Protein AF-A0A2A5SF38-F1 (afdb_monomer_lite)

Organism: Lactococcus lactis subsp. hordniae (NCBI:txid203404)

Radius of gyration: 33.42 Å; chains: 1; bounding box: 69×46×97 Å

Structure (mmCIF, N/CA/C/O backbone):
data_AF-A0A2A5SF38-F1
#
_entry.id   AF-A0A2A5SF38-F1
#
loop_
_atom_site.group_PDB
_atom_site.id
_atom_site.type_symbol
_atom_site.label_atom_id
_atom_site.label_alt_id
_atom_site.label_comp_id
_atom_site.label_asym_id
_atom_site.label_entity_id
_atom_site.label_seq_id
_atom_site.pdbx_PDB_ins_code
_atom_site.Cartn_x
_atom_site.Cartn_y
_atom_site.Cartn_z
_atom_site.occupancy
_atom_site.B_iso_or_equiv
_atom_site.auth_seq_id
_atom_site.auth_comp_id
_atom_site.auth_asym_id
_atom_site.auth_atom_id
_atom_site.pdbx_PDB_model_num
ATOM 1 N N . MET A 1 1 ? -11.104 -13.898 25.378 1.00 32.97 1 MET A N 1
ATOM 2 C CA . MET A 1 1 ? -9.694 -14.315 25.529 1.00 32.97 1 MET A CA 1
ATOM 3 C C . MET A 1 1 ? -9.723 -15.643 26.271 1.00 32.97 1 MET A C 1
ATOM 5 O O . MET A 1 1 ? -10.278 -15.664 27.361 1.00 32.97 1 MET A O 1
ATOM 9 N N . CYS A 1 2 ? -9.286 -16.749 25.663 1.00 29.97 2 CYS A N 1
ATOM 10 C CA . CYS A 1 2 ? -9.326 -18.066 26.312 1.00 29.97 2 CYS A CA 1
ATOM 11 C C . CYS A 1 2 ? -7.940 -18.388 26.869 1.00 29.97 2 CYS A C 1
ATOM 13 O O . CYS A 1 2 ? -6.979 -18.447 26.108 1.00 29.97 2 CYS A O 1
ATOM 15 N N . ILE A 1 3 ? -7.848 -18.575 28.182 1.00 34.91 3 ILE A N 1
ATOM 16 C CA . ILE A 1 3 ? -6.671 -19.124 28.852 1.00 34.91 3 ILE A CA 1
ATOM 17 C C . ILE A 1 3 ? -7.073 -20.541 29.247 1.00 34.91 3 ILE A C 1
ATOM 19 O O . ILE A 1 3 ? -8.009 -20.703 30.023 1.00 34.91 3 ILE A O 1
ATOM 23 N N . THR A 1 4 ? -6.426 -21.566 28.699 1.00 41.28 4 THR A N 1
ATOM 24 C CA . THR A 1 4 ? -6.598 -22.934 29.199 1.00 41.28 4 THR A CA 1
ATOM 25 C C . THR A 1 4 ? -5.268 -23.652 29.190 1.00 41.28 4 THR A C 1
ATOM 27 O O . THR A 1 4 ? -4.657 -23.788 28.134 1.00 41.28 4 THR A O 1
ATOM 30 N N . ASN A 1 5 ? -4.891 -24.182 30.346 1.00 46.06 5 ASN A N 1
ATOM 31 C CA . ASN A 1 5 ? -4.053 -25.361 30.441 1.00 46.06 5 ASN A CA 1
ATOM 32 C C . ASN A 1 5 ? -4.769 -26.290 31.424 1.00 46.06 5 ASN A C 1
ATOM 34 O O . ASN A 1 5 ? -4.817 -25.955 32.598 1.00 46.06 5 ASN A O 1
ATOM 38 N N . GLU A 1 6 ? -5.403 -27.370 30.957 1.00 54.41 6 GLU A N 1
ATOM 39 C CA . GLU A 1 6 ? -5.929 -28.415 31.851 1.00 54.41 6 GLU A CA 1
ATOM 40 C C . GLU A 1 6 ? -6.228 -29.713 31.083 1.00 54.41 6 GLU A C 1
ATOM 42 O O . GLU A 1 6 ? -6.865 -29.690 30.027 1.00 54.41 6 GLU A O 1
ATOM 47 N N . GLU A 1 7 ? -5.709 -30.825 31.618 1.00 54.47 7 GLU A N 1
ATOM 48 C CA . GLU A 1 7 ? -5.477 -32.121 30.953 1.00 54.47 7 GLU A CA 1
ATOM 49 C C . GLU A 1 7 ? -6.652 -33.121 31.015 1.00 54.47 7 GLU A C 1
ATOM 51 O O . GLU A 1 7 ? -6.527 -34.227 30.496 1.00 54.47 7 GLU A O 1
ATOM 56 N N . ASN A 1 8 ? -7.805 -32.771 31.602 1.00 54.88 8 ASN A N 1
ATOM 57 C CA . ASN A 1 8 ? -8.964 -33.672 31.674 1.00 54.88 8 ASN A CA 1
ATOM 58 C C . ASN A 1 8 ? -10.236 -33.023 31.101 1.00 54.88 8 ASN A C 1
ATOM 60 O O . ASN A 1 8 ? -10.658 -31.949 31.525 1.00 54.88 8 ASN A O 1
ATOM 64 N N . SER A 1 9 ? -10.863 -33.679 30.124 1.00 56.84 9 SER A N 1
ATOM 65 C CA . SER A 1 9 ? -12.104 -33.220 29.491 1.00 56.84 9 SER A CA 1
ATOM 66 C C . SER A 1 9 ? -13.330 -33.312 30.405 1.00 56.84 9 SER A C 1
ATOM 68 O O . SER A 1 9 ? -14.282 -32.567 30.191 1.00 56.84 9 SER A O 1
ATOM 70 N N . ASP A 1 10 ? -13.299 -34.154 31.442 1.00 55.56 10 ASP A N 1
ATOM 71 C CA . ASP A 1 10 ? -14.439 -34.383 32.344 1.00 55.56 10 ASP A CA 1
ATOM 72 C C . ASP A 1 10 ? -14.560 -33.320 33.455 1.00 55.56 10 ASP A C 1
ATOM 74 O O . ASP A 1 10 ? -15.603 -33.199 34.099 1.00 55.56 10 ASP A O 1
ATOM 78 N N . THR A 1 11 ? -13.526 -32.493 33.662 1.00 54.91 11 THR A N 1
ATOM 79 C CA . THR A 1 11 ? -13.539 -31.358 34.607 1.00 54.91 11 THR A CA 1
ATOM 80 C C . THR A 1 11 ? -13.925 -30.025 33.950 1.00 54.91 11 THR A C 1
ATOM 82 O O . THR A 1 11 ? -14.030 -29.008 34.633 1.00 54.91 11 THR A O 1
ATOM 85 N N . ARG A 1 12 ? -14.197 -30.015 32.635 1.00 62.78 12 ARG A N 1
ATOM 86 C CA . ARG A 1 12 ? -14.480 -28.818 31.811 1.00 62.78 12 ARG A CA 1
ATOM 87 C C . ARG A 1 12 ? -15.954 -28.409 31.722 1.00 62.78 12 ARG A C 1
ATOM 89 O O . ARG A 1 12 ? -16.331 -27.678 30.811 1.00 62.78 12 ARG A O 1
ATOM 96 N N . ASN A 1 13 ? -16.798 -28.850 32.646 1.00 72.38 13 ASN A N 1
ATOM 97 C CA . ASN A 1 13 ? -18.227 -28.537 32.569 1.00 72.38 13 ASN A CA 1
ATOM 98 C C . ASN A 1 13 ? -18.628 -27.246 33.287 1.00 72.38 13 ASN A C 1
ATOM 100 O O . ASN A 1 13 ? -19.814 -26.961 33.331 1.00 72.38 13 ASN A O 1
ATOM 104 N N . PHE A 1 14 ? -17.686 -26.451 33.805 1.00 83.25 14 PHE A N 1
ATOM 105 C CA . PHE A 1 14 ? -18.003 -25.173 34.444 1.00 83.25 14 PHE A CA 1
ATOM 106 C C . PHE A 1 14 ? -17.702 -23.978 33.535 1.00 83.25 14 PHE A C 1
ATOM 108 O O . PHE A 1 14 ? -16.791 -24.015 32.707 1.00 83.25 14 PHE A O 1
ATOM 115 N N . PHE A 1 15 ? -18.442 -22.887 33.713 1.00 85.69 15 PHE A N 1
ATOM 116 C CA . PHE A 1 15 ? -18.185 -21.627 33.017 1.00 85.69 15 PHE A CA 1
ATOM 117 C C . PHE A 1 15 ? -18.362 -20.433 33.948 1.00 85.69 15 PHE A C 1
ATOM 119 O O . PHE A 1 15 ? -19.058 -20.500 34.959 1.00 85.69 15 PHE A O 1
ATOM 126 N N . LEU A 1 16 ? -17.708 -19.325 33.607 1.00 89.69 16 LEU A N 1
ATOM 127 C CA . LEU A 1 16 ? -17.841 -18.078 34.347 1.00 89.69 16 LEU A CA 1
ATOM 128 C C . LEU A 1 16 ? -18.974 -17.241 33.756 1.00 89.69 16 LEU A C 1
ATOM 130 O O . LEU A 1 16 ? -19.057 -17.078 32.538 1.00 89.69 16 LEU A O 1
ATOM 134 N N . SER A 1 17 ? -19.834 -16.700 34.613 1.00 90.12 17 SER A N 1
ATOM 135 C CA . SER A 1 17 ? -20.968 -15.870 34.210 1.00 90.12 17 SER A CA 1
ATOM 136 C C . SER A 1 17 ? -21.000 -14.553 34.988 1.00 90.12 17 SER A C 1
ATOM 138 O O . SER A 1 17 ? -20.480 -14.436 36.101 1.00 90.12 17 SER A O 1
ATOM 140 N N . VAL A 1 18 ? -21.617 -13.542 34.380 1.00 91.06 18 VAL A N 1
ATOM 141 C CA . VAL A 1 18 ? -21.916 -12.253 35.003 1.00 91.06 18 VAL A CA 1
ATOM 142 C C . VAL A 1 18 ? -23.340 -11.878 34.605 1.00 91.06 18 VAL A C 1
ATOM 144 O O . VAL A 1 18 ? -23.675 -11.867 33.422 1.00 91.06 18 VAL A O 1
ATOM 147 N N . ASP A 1 19 ? -24.183 -11.572 35.587 1.00 89.88 19 ASP A N 1
ATOM 148 C CA . ASP A 1 19 ? -25.579 -11.190 35.365 1.00 89.88 19 ASP A CA 1
ATOM 149 C C . ASP A 1 19 ? -25.724 -9.664 35.354 1.00 89.88 19 ASP A C 1
ATOM 151 O O . ASP A 1 19 ? -25.532 -9.000 36.374 1.00 89.88 19 ASP A O 1
ATOM 155 N N . LEU A 1 20 ? -26.076 -9.120 34.189 1.00 91.06 20 LEU A N 1
ATOM 156 C CA . LEU A 1 20 ? -26.270 -7.685 33.968 1.00 91.06 20 LEU A CA 1
ATOM 157 C C . LEU A 1 20 ? -27.751 -7.292 33.847 1.00 91.06 20 LEU A C 1
ATOM 159 O O . LEU A 1 20 ? -28.055 -6.121 33.645 1.00 91.06 20 LEU A O 1
ATOM 163 N N . THR A 1 21 ? -28.688 -8.240 33.978 1.00 89.44 21 THR A N 1
ATOM 164 C CA . THR A 1 21 ? -30.113 -8.054 33.623 1.00 89.44 21 THR A CA 1
ATOM 165 C C . THR A 1 21 ? -30.841 -6.993 34.449 1.00 89.44 21 THR A C 1
ATOM 167 O O . THR A 1 21 ? -31.826 -6.418 33.991 1.00 89.44 21 THR A O 1
ATOM 170 N N . LYS A 1 22 ? -30.368 -6.725 35.671 1.00 88.56 22 LYS A N 1
ATOM 171 C CA . LYS A 1 22 ? -30.961 -5.745 36.598 1.00 88.56 22 LYS A CA 1
ATOM 172 C C . LYS A 1 22 ? -30.269 -4.382 36.569 1.00 88.56 22 LYS A C 1
ATOM 174 O O . LYS A 1 22 ? -30.682 -3.482 37.299 1.00 88.56 22 LYS A O 1
ATOM 179 N N . LEU A 1 23 ? -29.208 -4.235 35.777 1.00 88.94 23 LEU A N 1
ATOM 180 C CA . LEU A 1 23 ? -28.425 -3.009 35.702 1.00 88.94 23 LEU A CA 1
ATOM 181 C C . LEU A 1 23 ? -28.958 -2.105 34.590 1.00 88.94 23 LEU A C 1
ATOM 183 O O . LEU A 1 23 ? -29.410 -2.566 33.545 1.00 88.94 23 LEU A O 1
ATOM 187 N N . LYS A 1 24 ? -28.910 -0.797 34.839 1.00 89.50 24 LYS A N 1
ATOM 188 C CA . LYS A 1 24 ? -29.156 0.242 33.831 1.00 89.50 24 LYS A CA 1
ATOM 189 C C . LYS A 1 24 ? -27.813 0.753 33.297 1.00 89.50 24 LYS A C 1
ATOM 191 O O . LYS A 1 24 ? -26.773 0.159 33.565 1.00 89.50 24 LYS A O 1
ATOM 196 N N . THR A 1 25 ? -27.821 1.867 32.577 1.00 91.12 25 THR A N 1
ATOM 197 C CA . THR A 1 25 ? -26.605 2.568 32.156 1.00 91.12 25 THR A CA 1
ATOM 198 C C . THR A 1 25 ? -25.782 3.047 33.357 1.00 91.12 25 THR A C 1
ATOM 200 O O . THR A 1 25 ? -26.339 3.579 34.320 1.00 91.12 25 THR A O 1
ATOM 203 N N . GLY A 1 26 ? -24.460 2.891 33.303 1.00 90.56 26 GLY A N 1
ATOM 204 C CA . GLY A 1 26 ? -23.546 3.297 34.371 1.00 90.56 26 GLY A CA 1
ATOM 205 C C . GLY A 1 26 ? -22.307 2.410 34.483 1.00 90.56 26 GLY A C 1
ATOM 206 O O . GLY A 1 26 ? -22.120 1.473 33.710 1.00 90.56 26 GLY A O 1
ATOM 207 N N . LYS A 1 27 ? -21.451 2.715 35.463 1.00 92.25 27 LYS A N 1
ATOM 208 C CA . LYS A 1 27 ? -20.271 1.913 35.813 1.00 92.25 27 LYS A CA 1
ATOM 209 C C . LYS A 1 27 ? -20.572 1.058 37.036 1.00 92.25 27 LYS A C 1
ATOM 211 O O . LYS A 1 27 ? -21.070 1.582 38.030 1.00 92.25 27 LYS A O 1
ATOM 216 N N . PHE A 1 28 ? -20.238 -0.223 36.972 1.00 92.25 28 PHE A N 1
ATOM 217 C CA . PHE A 1 28 ? -20.533 -1.192 38.021 1.00 92.25 28 PHE A CA 1
ATOM 218 C C . PHE A 1 28 ? -19.353 -2.135 38.231 1.00 92.25 28 PHE A C 1
ATOM 220 O O . PHE A 1 28 ? -18.747 -2.590 37.264 1.00 92.25 28 PHE A O 1
ATOM 227 N N . ASP A 1 29 ? -19.085 -2.482 39.486 1.00 93.00 29 ASP A N 1
ATOM 228 C CA . ASP A 1 29 ? -18.287 -3.659 39.817 1.00 93.00 29 ASP A CA 1
ATOM 229 C C . ASP A 1 29 ? -19.238 -4.828 40.050 1.00 93.00 29 ASP A C 1
ATOM 231 O O . ASP A 1 29 ? -20.055 -4.814 40.973 1.00 93.00 29 ASP A O 1
ATOM 235 N N . VAL A 1 30 ? -19.161 -5.829 39.179 1.00 92.88 30 VAL A N 1
ATOM 236 C CA . VAL A 1 30 ? -20.087 -6.964 39.174 1.00 92.88 30 VAL A CA 1
ATOM 237 C C . VAL A 1 30 ? -19.374 -8.252 39.578 1.00 92.88 30 VAL A C 1
ATOM 239 O O . VAL A 1 30 ? -18.242 -8.483 39.147 1.00 92.88 30 VAL A O 1
ATOM 242 N N . PRO A 1 31 ? -19.999 -9.095 40.419 1.00 92.44 31 PRO A N 1
ATOM 243 C CA . PRO A 1 31 ? -19.400 -10.348 40.853 1.00 92.44 31 PRO A CA 1
ATOM 244 C C . PRO A 1 31 ? -19.375 -11.357 39.707 1.00 92.44 31 PRO A C 1
ATOM 246 O O . PRO A 1 31 ? -20.376 -11.546 39.011 1.00 92.44 31 PRO A O 1
ATOM 249 N N . ILE A 1 32 ? -18.242 -12.035 39.553 1.00 92.38 32 ILE A N 1
ATOM 250 C CA . ILE A 1 32 ? -18.104 -13.165 38.636 1.00 92.38 32 ILE A CA 1
ATOM 251 C C . ILE A 1 32 ? -18.628 -14.410 39.353 1.00 92.38 32 ILE A C 1
ATOM 253 O O . ILE A 1 32 ? -18.309 -14.647 40.520 1.00 92.38 32 ILE A O 1
ATOM 257 N N . ARG A 1 33 ? -19.453 -15.201 38.669 1.00 89.88 33 ARG A N 1
ATOM 258 C CA . ARG A 1 33 ? -20.022 -16.447 39.191 1.00 89.88 33 ARG A CA 1
ATOM 259 C C . ARG A 1 33 ? -19.411 -17.639 38.476 1.00 89.88 33 ARG A C 1
ATOM 261 O O . ARG A 1 33 ? -19.111 -17.550 37.291 1.00 89.88 33 ARG A O 1
ATOM 268 N N . ILE A 1 34 ? -19.252 -18.742 39.200 1.00 88.75 34 ILE A N 1
ATOM 269 C CA . ILE A 1 34 ? -18.929 -20.046 38.621 1.00 88.75 34 ILE A CA 1
ATOM 270 C C . ILE A 1 34 ? -20.241 -20.802 38.476 1.00 88.75 34 ILE A C 1
ATOM 272 O O . ILE A 1 34 ? -20.929 -21.043 39.466 1.00 88.75 34 ILE A O 1
ATOM 276 N N . GLU A 1 35 ? -20.566 -21.182 37.252 1.00 87.75 35 GLU A N 1
ATOM 277 C CA . GLU A 1 35 ? -21.717 -22.010 36.925 1.00 87.75 35 GLU A CA 1
ATOM 278 C C . GLU A 1 35 ? -21.243 -23.425 36.600 1.00 87.75 35 GLU A C 1
ATOM 280 O O . GLU A 1 35 ? -20.169 -23.596 36.033 1.00 87.75 35 GLU A O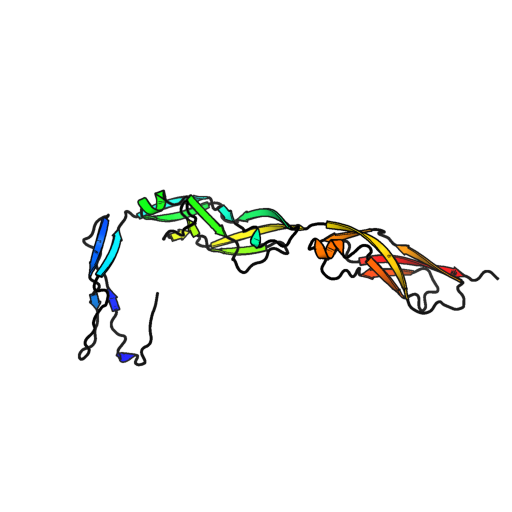 1
ATOM 285 N N . GLN A 1 36 ? -22.055 -24.434 36.926 1.00 86.88 36 GLN A N 1
ATOM 286 C CA . GLN A 1 36 ? -21.817 -25.840 36.559 1.00 86.88 36 GLN A CA 1
ATOM 287 C C . GLN A 1 36 ? -20.485 -26.445 37.068 1.00 86.88 36 GLN A C 1
ATOM 289 O O . GLN A 1 36 ? -19.897 -27.318 36.432 1.00 86.88 36 GLN A O 1
ATOM 294 N N . LEU A 1 37 ? -20.021 -26.030 38.254 1.00 84.75 37 LEU A N 1
ATOM 295 C CA . LEU A 1 37 ? -18.859 -26.640 38.913 1.00 84.75 37 LEU A CA 1
ATOM 296 C C . LEU A 1 37 ? -19.152 -28.105 39.320 1.00 84.75 37 LEU A C 1
ATOM 298 O O . LEU A 1 37 ? -20.118 -28.332 40.055 1.00 84.75 37 LEU A O 1
ATOM 302 N N . PRO A 1 38 ? -18.352 -29.101 38.881 1.00 82.62 38 PRO A N 1
ATOM 303 C CA . PRO A 1 38 ? -18.546 -30.500 39.264 1.00 82.62 38 PRO A CA 1
ATOM 304 C C . PRO A 1 38 ? -18.453 -30.732 40.780 1.00 82.62 38 PRO A C 1
ATOM 306 O O . PRO A 1 38 ? -17.757 -30.022 41.504 1.00 82.62 38 PRO A O 1
ATOM 309 N N . GLY A 1 39 ? -19.135 -31.765 41.280 1.00 79.50 39 GLY A N 1
ATOM 310 C CA . GLY A 1 39 ? -19.024 -32.160 42.686 1.00 79.50 39 GLY A CA 1
ATOM 311 C C . GLY A 1 39 ? -17.620 -32.674 43.024 1.00 79.50 39 GLY A C 1
ATOM 312 O O . GLY A 1 39 ? -17.034 -33.427 42.253 1.00 79.50 39 GLY A O 1
ATOM 313 N N . GLY A 1 40 ? -17.092 -32.291 44.191 1.00 81.19 40 GLY A N 1
ATOM 314 C CA . GLY A 1 40 ? -15.778 -32.741 44.676 1.00 81.19 40 GLY A CA 1
ATOM 315 C C . GLY A 1 40 ? -14.596 -31.836 44.313 1.00 81.19 40 GLY A C 1
ATOM 316 O O . GLY A 1 40 ? -13.469 -32.156 44.682 1.00 81.19 40 GLY A O 1
ATOM 317 N N . VAL A 1 41 ? -14.836 -30.701 43.648 1.00 81.25 41 VAL A N 1
ATOM 318 C CA . VAL A 1 41 ? -13.819 -29.675 43.374 1.00 81.25 41 VAL A CA 1
ATOM 319 C C . VAL A 1 41 ? -14.184 -28.340 44.025 1.00 81.25 41 VAL A C 1
ATOM 321 O O . VAL A 1 41 ? -15.355 -27.981 44.140 1.00 81.25 41 VAL A O 1
ATOM 324 N N . THR A 1 42 ? -13.162 -27.591 44.438 1.00 81.88 42 THR A N 1
ATOM 325 C CA . THR A 1 42 ? -13.290 -26.225 44.960 1.00 81.88 42 THR A CA 1
ATOM 326 C C . THR A 1 42 ? -12.619 -25.281 43.977 1.00 81.88 42 THR A C 1
ATOM 328 O O . THR A 1 42 ? -11.489 -25.534 43.565 1.00 81.88 42 THR A O 1
ATOM 331 N N . ALA A 1 43 ? -13.287 -24.186 43.622 1.00 82.25 43 ALA A N 1
ATOM 332 C CA . ALA A 1 43 ? -12.749 -23.186 42.709 1.00 82.25 43 ALA A CA 1
ATOM 333 C C . ALA A 1 43 ? -12.793 -21.789 43.338 1.00 82.25 43 ALA A C 1
ATOM 335 O O . ALA A 1 43 ? -13.752 -21.425 44.022 1.00 82.25 43 ALA A O 1
ATOM 336 N N . THR A 1 44 ? -11.749 -21.005 43.078 1.00 87.06 44 THR A N 1
ATOM 337 C CA . THR A 1 44 ? -11.587 -19.633 43.571 1.00 87.06 44 THR A CA 1
ATOM 338 C C . THR A 1 44 ? -11.418 -18.705 42.375 1.00 87.06 44 THR A C 1
ATOM 340 O O . THR A 1 44 ? -10.610 -18.985 41.495 1.00 87.06 44 THR A O 1
ATOM 343 N N . ILE A 1 45 ? -12.173 -17.604 42.338 1.00 85.19 45 ILE A N 1
ATOM 344 C CA . ILE A 1 45 ? -12.050 -16.586 41.287 1.00 85.19 45 ILE A CA 1
ATOM 345 C C . ILE A 1 45 ? -11.212 -15.424 41.818 1.00 85.19 45 ILE A C 1
ATOM 347 O O . ILE A 1 45 ? -11.594 -14.782 42.801 1.00 85.19 45 ILE A O 1
ATOM 351 N N . GLU A 1 46 ? -10.115 -15.117 41.131 1.00 89.94 46 GLU A N 1
ATOM 352 C CA . GLU A 1 46 ? -9.329 -13.905 41.350 1.00 89.94 46 GLU A CA 1
ATOM 353 C C . GLU A 1 46 ? -9.097 -13.183 40.011 1.00 89.94 46 GLU A C 1
ATOM 355 O O . GLU A 1 46 ? -8.496 -13.768 39.109 1.00 89.94 46 GLU A O 1
ATOM 360 N N . PRO A 1 47 ? -9.577 -11.931 39.848 1.00 91.12 47 PRO A N 1
ATOM 361 C CA . PRO A 1 47 ? -10.352 -11.125 40.803 1.00 91.12 47 PRO A CA 1
ATOM 362 C C . PRO A 1 47 ? -11.816 -11.587 40.949 1.00 91.12 47 PRO A C 1
ATOM 364 O O . PRO A 1 47 ? -12.417 -12.085 40.005 1.00 91.12 47 PRO A O 1
ATOM 367 N N . LYS A 1 48 ? -12.428 -11.368 42.124 1.00 91.50 48 LYS A N 1
ATOM 368 C CA . LYS A 1 48 ? -13.832 -11.760 42.402 1.00 91.50 48 LYS A CA 1
ATOM 369 C C . LYS A 1 48 ? -14.876 -10.915 41.662 1.00 91.50 48 LYS A C 1
ATOM 371 O O . LYS A 1 48 ? -16.030 -11.328 41.532 1.00 91.50 48 LYS A O 1
ATOM 376 N N . THR A 1 49 ? -14.491 -9.723 41.221 1.00 92.06 49 THR A N 1
ATOM 377 C CA . THR A 1 49 ? -15.359 -8.764 40.539 1.00 92.06 49 THR A CA 1
ATOM 378 C C . THR A 1 49 ? -14.706 -8.258 39.262 1.00 92.06 49 THR A C 1
ATOM 380 O O . THR A 1 49 ? -13.483 -8.273 39.117 1.00 92.06 49 THR A O 1
ATOM 383 N N . MET A 1 50 ? -15.539 -7.792 38.337 1.00 90.19 50 MET A N 1
ATOM 384 C CA . MET A 1 50 ? -15.125 -7.146 37.098 1.00 90.19 50 MET A CA 1
ATOM 385 C C . MET A 1 50 ? -15.754 -5.760 37.014 1.00 90.19 50 MET A C 1
ATOM 387 O O . MET A 1 50 ? -16.945 -5.609 37.285 1.00 90.19 50 MET A O 1
ATOM 391 N N . ASN A 1 51 ? -14.971 -4.766 36.598 1.00 91.81 51 ASN A N 1
ATOM 392 C CA . ASN A 1 51 ? -15.501 -3.444 36.294 1.00 91.81 51 ASN A CA 1
ATOM 393 C C . ASN A 1 51 ? -16.147 -3.452 34.905 1.00 91.81 51 ASN A C 1
ATOM 395 O O . ASN A 1 51 ? -15.498 -3.802 33.918 1.00 91.81 51 ASN A O 1
ATOM 399 N N . ILE A 1 52 ? -17.419 -3.071 34.824 1.00 89.62 52 ILE A N 1
ATOM 400 C CA . ILE A 1 52 ? -18.194 -3.034 33.583 1.00 89.62 52 ILE A CA 1
ATOM 401 C C . ILE A 1 52 ? -18.867 -1.671 33.445 1.00 89.62 52 ILE A C 1
ATOM 403 O O . ILE A 1 52 ? -19.375 -1.102 34.409 1.00 89.62 52 ILE A O 1
ATOM 407 N N . THR A 1 53 ? -18.883 -1.149 32.221 1.00 89.00 53 THR A N 1
ATOM 408 C CA . THR A 1 53 ? -19.666 0.036 31.853 1.00 89.00 53 THR A CA 1
ATOM 409 C C . THR A 1 53 ? -20.822 -0.403 30.956 1.00 89.00 53 THR A C 1
ATOM 411 O O . THR A 1 53 ? -20.584 -1.001 29.909 1.00 89.00 53 THR A O 1
ATOM 414 N N . LEU A 1 54 ? -22.064 -0.141 31.374 1.00 90.44 54 LEU A N 1
ATOM 415 C CA . LEU A 1 54 ? -23.262 -0.312 30.551 1.00 90.44 54 LEU A CA 1
ATOM 416 C C . LEU A 1 54 ? -23.659 1.033 29.943 1.00 90.44 54 LEU A C 1
ATOM 418 O O . LEU A 1 54 ? -23.780 2.033 30.650 1.00 90.44 54 LEU A O 1
ATOM 422 N N . GLU A 1 55 ? -23.912 1.035 28.641 1.00 90.38 55 GLU A N 1
ATOM 423 C CA . GLU A 1 55 ? -24.317 2.205 27.861 1.00 90.38 55 GLU A CA 1
ATOM 424 C C . GLU A 1 55 ? -25.513 1.837 26.981 1.00 9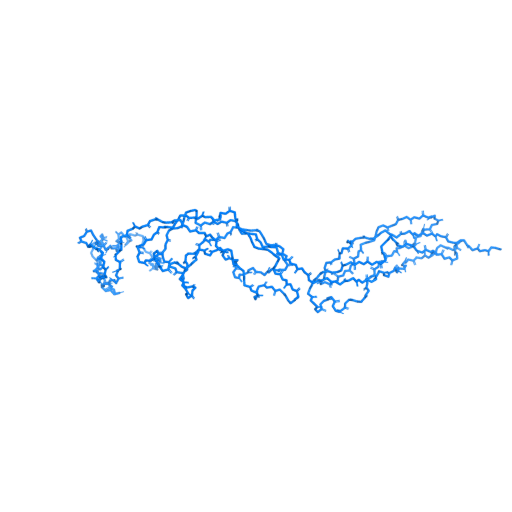0.38 55 GLU A C 1
ATOM 426 O O . GLU A 1 55 ? -25.679 0.671 26.605 1.00 90.38 55 GLU A O 1
ATOM 431 N N . ASP A 1 56 ? -26.322 2.833 26.618 1.00 92.25 56 ASP A N 1
ATOM 432 C CA . ASP A 1 56 ? -27.376 2.639 25.630 1.00 92.25 56 ASP A CA 1
ATOM 433 C C . ASP A 1 56 ? -26.762 2.319 24.266 1.00 92.25 56 ASP A C 1
ATOM 435 O O . ASP A 1 56 ? -25.799 2.948 23.817 1.00 92.25 56 ASP A O 1
ATOM 439 N N . LYS A 1 57 ? -27.316 1.301 23.603 1.00 93.00 57 LYS A N 1
ATOM 440 C CA . LYS A 1 57 ? -26.831 0.832 22.307 1.00 93.00 57 LYS A CA 1
ATOM 441 C C . LYS A 1 57 ? -27.290 1.782 21.208 1.00 93.00 57 LYS A C 1
ATOM 443 O O . LYS A 1 57 ? -28.485 1.908 20.953 1.00 93.00 57 LYS A O 1
ATOM 448 N N . VAL A 1 58 ? -26.336 2.359 20.488 1.00 95.44 58 VAL A N 1
ATOM 449 C CA . VAL A 1 58 ? -26.593 3.258 19.361 1.00 95.44 58 VAL A CA 1
ATOM 450 C C . VAL A 1 58 ? -25.940 2.708 18.098 1.00 95.44 58 VAL A C 1
ATOM 452 O O . VAL A 1 58 ? -24.886 2.072 18.148 1.00 95.44 58 VAL A O 1
ATOM 455 N N . LYS A 1 59 ? -26.584 2.941 16.951 1.00 97.38 59 LYS A N 1
ATOM 456 C CA . LYS A 1 59 ? -26.055 2.637 15.618 1.00 97.38 59 LYS A CA 1
ATOM 457 C C . LYS A 1 59 ? -25.975 3.926 14.804 1.00 97.38 59 LYS A C 1
ATOM 459 O O . LYS A 1 59 ? -26.967 4.646 14.716 1.00 97.38 59 LYS A O 1
ATOM 464 N N . LYS A 1 60 ? -24.818 4.204 14.203 1.00 97.38 60 LYS A N 1
ATOM 465 C CA . LYS A 1 60 ? -24.589 5.392 13.370 1.00 97.38 60 LYS A CA 1
ATOM 466 C C . LYS A 1 60 ? -23.700 5.052 12.175 1.00 97.38 60 LYS A C 1
ATOM 468 O O . LYS A 1 60 ? -22.886 4.137 12.254 1.00 97.38 60 LYS A O 1
ATOM 473 N N . GLU A 1 61 ? -23.884 5.766 11.071 1.00 97.88 61 GLU A N 1
ATOM 474 C CA . GLU A 1 61 ? -23.023 5.654 9.892 1.00 97.88 61 GLU A CA 1
ATOM 475 C C . GLU A 1 61 ? -21.820 6.591 9.998 1.00 97.88 61 GLU A C 1
ATOM 477 O O . GLU A 1 61 ? -21.944 7.722 10.475 1.00 97.88 61 GLU A O 1
ATOM 482 N N . PHE A 1 62 ? -20.668 6.101 9.551 1.00 98.12 62 PHE A N 1
ATOM 483 C CA . PHE A 1 62 ? -19.405 6.830 9.517 1.00 98.12 62 PHE A CA 1
ATOM 484 C C . PHE A 1 62 ? -18.724 6.636 8.168 1.00 98.12 62 PHE A C 1
ATOM 486 O O . PHE A 1 62 ? -18.876 5.587 7.541 1.00 98.12 62 PHE A O 1
ATOM 493 N N . GLU A 1 63 ? -17.962 7.643 7.755 1.00 98.19 63 GLU A N 1
ATOM 494 C CA . GLU A 1 63 ? -17.063 7.540 6.610 1.00 98.19 63 GLU A CA 1
ATOM 495 C C . GLU A 1 63 ? -15.797 6.774 6.999 1.00 98.19 63 GLU A C 1
ATOM 497 O O . GLU A 1 63 ? -15.321 6.866 8.137 1.00 98.19 63 GLU A O 1
ATOM 502 N N . VAL A 1 64 ? -15.281 5.990 6.056 1.00 98.50 64 VAL A N 1
ATOM 503 C CA . VAL A 1 64 ? -14.054 5.215 6.226 1.00 98.50 64 VAL A CA 1
ATOM 504 C C . VAL A 1 64 ? -12.863 6.036 5.754 1.00 98.50 64 VAL A C 1
ATOM 506 O O . VAL A 1 64 ? -12.804 6.485 4.611 1.00 98.50 64 VAL A O 1
ATOM 509 N N . THR A 1 65 ? -11.876 6.173 6.630 1.00 98.00 65 THR A N 1
ATOM 510 C CA . THR A 1 65 ? -10.619 6.860 6.359 1.00 98.00 65 THR A CA 1
ATOM 511 C C . THR A 1 65 ? -9.542 5.827 6.025 1.00 98.00 65 THR A C 1
ATOM 513 O O . THR A 1 65 ? -9.109 5.091 6.920 1.00 98.00 65 THR A O 1
ATOM 516 N N . PRO A 1 66 ? -9.075 5.737 4.768 1.00 97.50 66 PRO A N 1
ATOM 517 C CA . PRO A 1 66 ? -7.913 4.922 4.453 1.00 97.50 66 PRO A CA 1
ATOM 518 C C . PRO A 1 66 ? -6.651 5.515 5.076 1.00 97.50 66 PRO A C 1
ATOM 520 O O . PRO A 1 66 ? -6.477 6.734 5.118 1.00 97.50 66 PRO A O 1
ATOM 523 N N . LYS A 1 67 ? -5.744 4.649 5.527 1.00 95.81 67 LYS A N 1
ATOM 524 C CA . LYS A 1 67 ? -4.503 5.069 6.182 1.00 95.81 67 LYS A CA 1
ATOM 525 C C . LYS A 1 67 ? -3.342 4.166 5.788 1.00 95.81 67 LYS A C 1
ATOM 527 O O . LYS A 1 67 ? -3.469 2.947 5.794 1.00 95.81 67 LYS A O 1
ATOM 532 N N . ALA A 1 68 ? -2.203 4.774 5.490 1.00 95.50 68 ALA A N 1
ATOM 533 C CA . ALA A 1 68 ? -0.917 4.101 5.361 1.00 95.50 68 ALA A CA 1
ATOM 534 C C . ALA A 1 68 ? 0.151 4.994 5.992 1.00 95.50 68 ALA A C 1
ATOM 536 O O . ALA A 1 68 ? 0.054 6.222 5.912 1.00 95.50 68 ALA A O 1
ATOM 537 N N . ASP A 1 69 ? 1.134 4.388 6.648 1.00 91.38 69 ASP A N 1
ATOM 538 C CA . ASP A 1 69 ? 2.195 5.123 7.325 1.00 91.38 69 ASP A CA 1
ATOM 539 C C . ASP A 1 69 ? 3.354 5.412 6.358 1.00 91.38 69 ASP A C 1
ATOM 541 O O . ASP A 1 69 ? 3.762 4.557 5.572 1.00 91.38 69 ASP A O 1
ATOM 545 N N . SER A 1 70 ? 3.920 6.620 6.426 1.00 87.06 70 SER A N 1
ATOM 546 C CA . SER A 1 70 ? 5.092 7.000 5.627 1.00 87.06 70 SER A CA 1
ATOM 547 C C . SER A 1 70 ? 6.322 6.124 5.883 1.00 87.06 70 SER A C 1
ATOM 549 O O . SER A 1 70 ? 7.163 5.985 5.004 1.00 87.06 70 SER A O 1
ATOM 551 N N . THR A 1 71 ? 6.424 5.510 7.064 1.00 91.69 71 THR A N 1
ATOM 552 C CA . THR A 1 71 ? 7.508 4.583 7.422 1.00 91.69 71 THR A CA 1
ATOM 553 C C . THR A 1 71 ? 7.459 3.268 6.643 1.00 91.69 71 THR A C 1
ATOM 555 O O . THR A 1 71 ? 8.455 2.553 6.607 1.00 91.69 71 THR A O 1
ATOM 558 N N . GLN A 1 72 ? 6.334 2.965 5.986 1.00 94.00 72 GLN A N 1
ATOM 559 C CA . GLN A 1 72 ? 6.166 1.786 5.132 1.00 94.00 72 GLN A CA 1
ATOM 560 C C . GLN A 1 72 ? 6.632 2.036 3.687 1.00 94.00 72 GLN A C 1
ATOM 562 O O . GLN A 1 72 ? 6.573 1.123 2.863 1.00 94.00 72 GLN A O 1
ATOM 567 N N . LEU A 1 73 ? 7.068 3.256 3.350 1.00 91.31 73 LEU A N 1
ATOM 568 C CA . LEU A 1 73 ? 7.559 3.628 2.021 1.00 91.31 73 LEU A CA 1
ATOM 569 C C . LEU A 1 73 ? 9.098 3.625 1.985 1.00 91.31 73 LEU A C 1
ATOM 571 O O . LEU A 1 73 ? 9.727 4.191 2.881 1.00 91.31 73 LEU A O 1
ATOM 575 N N . PRO A 1 74 ? 9.722 3.068 0.932 1.00 87.81 74 PRO A N 1
ATOM 576 C CA . PRO A 1 74 ? 11.153 3.243 0.690 1.00 87.81 74 PRO A CA 1
ATOM 577 C C . PRO A 1 74 ? 11.529 4.707 0.398 1.00 87.81 74 PRO A C 1
ATOM 579 O O . PRO A 1 74 ? 10.696 5.519 -0.012 1.00 87.81 74 PRO A O 1
ATOM 582 N N . GLU A 1 75 ? 12.812 5.058 0.543 1.00 85.44 75 GLU A N 1
ATOM 583 C CA . GLU A 1 75 ? 13.281 6.415 0.233 1.00 85.44 75 GLU A CA 1
ATOM 584 C C . GLU A 1 75 ? 13.039 6.769 -1.246 1.00 85.44 75 GLU A C 1
ATOM 586 O O . GLU A 1 75 ? 13.439 6.046 -2.163 1.00 85.44 75 GLU A O 1
ATOM 591 N N . GLY A 1 76 ? 12.408 7.924 -1.475 1.00 82.38 76 GLY A N 1
ATOM 592 C CA . GLY A 1 76 ? 12.059 8.412 -2.811 1.00 82.38 76 GLY A CA 1
ATOM 593 C C . GLY A 1 76 ? 10.701 7.928 -3.325 1.00 82.38 76 GLY A C 1
ATOM 594 O O . GLY A 1 76 ? 10.304 8.326 -4.416 1.00 82.38 76 GLY A O 1
ATOM 595 N N . PHE A 1 77 ? 9.977 7.114 -2.554 1.00 90.25 77 PHE A N 1
ATOM 596 C CA . PHE A 1 77 ? 8.611 6.709 -2.874 1.00 90.25 77 PHE A CA 1
ATOM 597 C C . PHE A 1 77 ? 7.614 7.653 -2.208 1.00 90.25 77 PHE A C 1
ATOM 599 O O . PHE A 1 77 ? 7.839 8.152 -1.104 1.00 90.25 77 PHE A O 1
ATOM 606 N N . THR A 1 78 ? 6.489 7.889 -2.876 1.00 91.38 78 THR A N 1
ATOM 607 C CA . THR A 1 78 ? 5.380 8.678 -2.331 1.00 91.38 78 THR A CA 1
ATOM 608 C C . THR A 1 78 ? 4.058 7.966 -2.569 1.00 91.38 78 THR A C 1
ATOM 610 O O . THR A 1 78 ? 3.917 7.194 -3.517 1.00 91.38 78 THR A O 1
ATOM 613 N N . ILE A 1 79 ? 3.075 8.203 -1.700 1.00 94.31 79 ILE A N 1
ATOM 614 C CA . ILE A 1 79 ? 1.711 7.737 -1.952 1.00 94.31 79 ILE A CA 1
ATOM 615 C C . ILE A 1 79 ? 1.058 8.699 -2.938 1.00 94.31 79 ILE A C 1
ATOM 617 O O . ILE A 1 79 ? 0.987 9.899 -2.685 1.00 94.31 79 ILE A O 1
ATOM 621 N N . ASP A 1 80 ? 0.584 8.147 -4.047 1.00 94.12 80 ASP A N 1
ATOM 622 C CA . ASP A 1 80 ? -0.195 8.858 -5.052 1.00 94.12 80 ASP A CA 1
ATOM 623 C C . ASP A 1 80 ? -1.657 8.979 -4.613 1.00 94.12 80 ASP A C 1
ATOM 625 O O . ASP A 1 80 ? -2.224 10.067 -4.541 1.00 94.12 80 ASP A O 1
ATOM 629 N N . SER A 1 81 ? -2.264 7.845 -4.254 1.00 95.12 81 SER A N 1
ATOM 630 C CA . SER A 1 81 ? -3.653 7.795 -3.807 1.00 95.12 81 SER A CA 1
ATOM 631 C C . SER A 1 81 ? -3.920 6.625 -2.863 1.00 95.12 81 SER A C 1
ATOM 633 O O . SER A 1 81 ? -3.304 5.561 -2.954 1.00 95.12 81 SER A O 1
ATOM 635 N N . LEU A 1 82 ? -4.879 6.825 -1.957 1.00 96.75 82 LEU A N 1
ATOM 636 C CA . LEU A 1 82 ? -5.492 5.767 -1.161 1.00 96.75 82 LEU A CA 1
ATOM 637 C C . LEU A 1 82 ? -6.994 5.729 -1.434 1.00 96.75 82 LEU A C 1
ATOM 639 O O . LEU A 1 82 ? -7.640 6.772 -1.500 1.00 96.75 82 LEU A O 1
ATOM 643 N N . SER A 1 83 ? -7.563 4.532 -1.541 1.00 97.69 83 SER A N 1
ATOM 644 C CA . SER A 1 83 ? -9.009 4.354 -1.697 1.00 97.69 83 SER A CA 1
ATOM 645 C C . SER A 1 83 ? -9.506 3.090 -1.007 1.00 97.69 83 SER A C 1
ATOM 647 O O . SER A 1 83 ? -8.766 2.119 -0.844 1.00 97.69 83 SER A O 1
ATOM 649 N N . VAL A 1 84 ? -10.776 3.111 -0.611 1.00 98.31 84 VAL A N 1
ATOM 650 C CA . VAL A 1 84 ? -11.500 1.964 -0.054 1.00 98.31 84 VAL A CA 1
ATOM 651 C C . VAL A 1 84 ? -12.715 1.649 -0.911 1.00 98.31 84 VAL A C 1
ATOM 653 O O . VAL A 1 84 ? -13.230 2.520 -1.604 1.00 98.31 84 VAL A O 1
ATOM 656 N N . SER A 1 85 ? -13.167 0.398 -0.880 1.00 98.06 85 SER A N 1
ATOM 657 C CA . SER A 1 85 ? -14.379 -0.001 -1.611 1.00 98.06 85 SER A CA 1
ATOM 658 C C . SER A 1 85 ? -15.663 0.366 -0.864 1.00 98.06 85 SER A C 1
ATOM 660 O O . SER A 1 85 ? -16.667 0.670 -1.500 1.00 98.06 85 SER A O 1
ATOM 662 N N . ASP A 1 86 ? -15.623 0.376 0.471 1.00 97.62 86 ASP A N 1
ATOM 663 C CA . ASP A 1 86 ? -16.747 0.755 1.329 1.00 97.62 86 ASP A CA 1
ATOM 664 C C . ASP A 1 86 ? -16.461 2.122 1.957 1.00 97.62 86 ASP A C 1
ATOM 666 O O . ASP A 1 86 ? -15.809 2.223 2.993 1.00 97.62 86 ASP A O 1
ATOM 670 N N . GLU A 1 87 ? -16.936 3.194 1.323 1.00 97.31 87 GLU A N 1
ATOM 671 C CA . GLU A 1 87 ? -16.712 4.568 1.805 1.00 97.31 87 GLU A CA 1
ATOM 672 C C . GLU A 1 87 ? -17.484 4.878 3.094 1.00 97.31 87 GLU A C 1
ATOM 674 O O . GLU A 1 87 ? -17.117 5.789 3.835 1.00 97.31 87 GLU A O 1
ATOM 679 N N 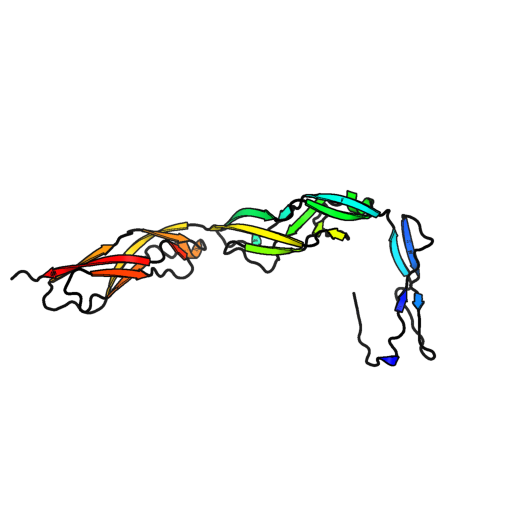. LYS A 1 88 ? -18.560 4.130 3.372 1.00 97.75 88 LYS A N 1
ATOM 680 C CA . LYS A 1 88 ? -19.403 4.295 4.559 1.00 97.75 88 LYS A CA 1
ATOM 681 C C . LYS A 1 88 ? -19.726 2.960 5.198 1.00 97.75 88 LYS A C 1
ATOM 683 O O . LYS A 1 88 ? -20.062 2.000 4.510 1.00 97.75 88 LYS A O 1
ATOM 688 N N . VAL A 1 89 ? -19.712 2.937 6.527 1.00 98.38 89 VAL A N 1
ATOM 689 C CA . VAL A 1 89 ? -20.041 1.748 7.319 1.00 98.38 89 VAL A CA 1
ATOM 690 C C . VAL A 1 89 ? -20.951 2.071 8.489 1.00 98.38 89 VAL A C 1
ATOM 692 O O . VAL A 1 89 ? -20.984 3.195 8.996 1.00 98.38 89 VAL A O 1
ATOM 695 N N . LYS A 1 90 ? -21.691 1.059 8.943 1.00 98.38 90 LYS A N 1
ATOM 696 C CA . LYS A 1 90 ? -22.544 1.156 10.129 1.00 98.38 90 LYS A CA 1
ATOM 697 C C . LYS A 1 90 ? -21.762 0.712 11.348 1.00 98.38 90 LYS A C 1
ATOM 699 O O . LYS A 1 90 ? -21.276 -0.412 11.408 1.00 98.38 90 LYS A O 1
ATOM 704 N N . VAL A 1 91 ? -21.707 1.577 12.348 1.00 98.06 91 VAL A N 1
ATOM 705 C CA . VAL A 1 91 ? -21.011 1.324 13.605 1.00 98.06 91 VAL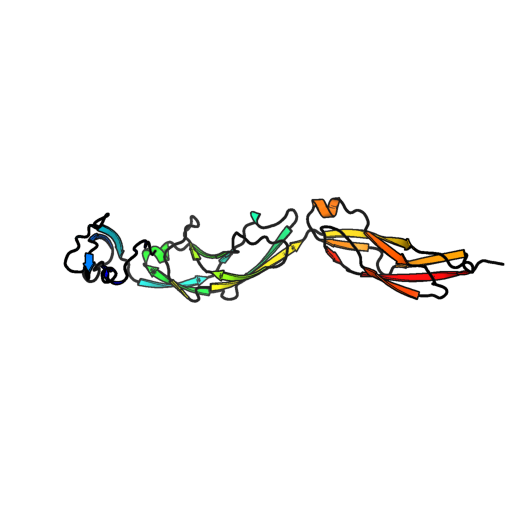 A CA 1
ATOM 706 C C . VAL A 1 91 ? -22.026 1.257 14.727 1.00 98.06 91 VAL A C 1
ATOM 708 O O . VAL A 1 91 ? -22.886 2.125 14.864 1.00 98.06 91 VAL A O 1
ATOM 711 N N . THR A 1 92 ? -21.928 0.201 15.523 1.00 97.31 92 THR A N 1
ATOM 712 C CA . THR A 1 92 ? -22.779 -0.053 16.678 1.00 97.31 92 THR A CA 1
ATOM 713 C C . THR A 1 92 ? -21.918 -0.110 17.931 1.00 97.31 92 THR A C 1
ATOM 715 O O . THR A 1 92 ? -21.029 -0.954 18.035 1.00 97.31 92 THR A O 1
ATOM 718 N N . ALA A 1 93 ? -22.179 0.780 18.882 1.00 94.94 93 ALA A N 1
ATOM 719 C CA . ALA A 1 93 ? -21.474 0.846 20.159 1.00 94.94 93 ALA A CA 1
ATOM 720 C C . ALA A 1 93 ? -22.365 1.514 21.221 1.00 94.94 93 ALA A C 1
ATOM 722 O O . ALA A 1 93 ? -23.518 1.856 20.945 1.00 94.94 93 ALA A O 1
ATOM 723 N N . GLY A 1 94 ? -21.842 1.671 22.437 1.00 93.50 94 GLY A N 1
ATOM 724 C CA . GLY A 1 94 ? -22.482 2.500 23.456 1.00 93.50 94 GLY A CA 1
ATOM 725 C C . GLY A 1 94 ? -22.513 3.978 23.046 1.00 93.50 94 GLY A C 1
ATOM 726 O O . GLY A 1 94 ? -21.646 4.430 22.294 1.00 93.50 94 GLY A O 1
ATOM 727 N N . GLU A 1 95 ? -23.518 4.730 23.492 1.00 92.88 95 GLU A N 1
ATOM 728 C CA . GLU A 1 95 ? -23.718 6.131 23.095 1.00 92.88 95 GLU A CA 1
ATOM 729 C C . GLU A 1 95 ? -22.482 7.017 23.344 1.00 92.88 95 GLU A C 1
ATOM 731 O O . GLU A 1 95 ? -22.078 7.788 22.469 1.00 92.88 95 GLU A O 1
ATOM 736 N N . GLU A 1 96 ? -21.838 6.883 24.504 1.00 91.06 96 GLU A N 1
ATOM 737 C CA . GLU A 1 96 ? -20.644 7.663 24.846 1.00 91.06 96 GLU A CA 1
ATOM 738 C C . GLU A 1 96 ? -19.427 7.208 24.042 1.00 91.06 96 GLU A C 1
ATOM 740 O O . GLU A 1 96 ? -18.573 8.019 23.681 1.00 91.06 96 GLU A O 1
ATOM 745 N N . SER A 1 97 ? -19.360 5.919 23.711 1.00 91.38 97 SER A N 1
ATOM 746 C CA . SER A 1 97 ? -18.335 5.385 22.815 1.00 91.38 97 SER A CA 1
ATOM 747 C C . SER A 1 97 ? -18.482 5.947 21.397 1.00 91.38 97 SER A C 1
ATOM 749 O O . SER A 1 97 ? -17.495 6.411 20.836 1.00 91.38 97 SER A O 1
ATOM 751 N N . ILE A 1 98 ? -19.705 6.005 20.849 1.00 94.94 98 ILE A N 1
ATOM 752 C CA . ILE A 1 98 ? -19.994 6.596 19.527 1.00 94.94 98 ILE A CA 1
ATOM 753 C C . ILE A 1 98 ? -19.556 8.063 19.457 1.00 94.94 98 ILE A C 1
ATOM 755 O O . ILE A 1 98 ? -18.994 8.481 18.448 1.00 94.94 98 ILE A O 1
ATOM 759 N N . LYS A 1 99 ? -19.783 8.847 20.520 1.00 94.62 99 LYS A N 1
ATOM 760 C CA . LYS A 1 99 ? -19.382 10.266 20.583 1.00 94.62 99 LYS A CA 1
ATOM 761 C C . LYS A 1 99 ? -17.865 10.468 20.569 1.00 94.62 99 LYS A C 1
ATOM 763 O O . LYS A 1 99 ? -17.408 11.537 20.180 1.00 94.62 99 LYS A O 1
ATOM 768 N N . LYS A 1 100 ? -17.094 9.466 21.000 1.00 95.69 100 LYS A N 1
ATOM 769 C CA . LYS A 1 100 ? -15.624 9.509 21.039 1.00 95.69 100 LYS A CA 1
ATOM 770 C C . LYS A 1 100 ? -14.965 9.031 19.751 1.00 95.69 100 LYS A C 1
ATOM 772 O O . LYS A 1 100 ? -13.764 9.231 19.604 1.00 95.69 100 LYS A O 1
ATOM 777 N N . ILE A 1 101 ? -15.713 8.394 18.848 1.00 97.25 101 ILE A N 1
ATOM 778 C CA . ILE A 1 101 ? -15.176 7.949 17.561 1.00 97.25 101 ILE A CA 1
ATOM 779 C C . ILE A 1 101 ? -14.796 9.181 16.743 1.00 97.25 101 ILE A C 1
ATOM 781 O O . ILE A 1 101 ? -15.651 9.985 16.374 1.00 97.25 101 ILE A O 1
ATOM 785 N N . GLN A 1 102 ? -13.506 9.289 16.443 1.00 97.50 102 GLN A N 1
ATOM 786 C CA . GLN A 1 102 ? -12.947 10.326 15.589 1.00 97.50 102 GLN A CA 1
ATOM 787 C C . GLN A 1 102 ? -12.889 9.876 14.128 1.00 97.50 102 GLN A C 1
ATOM 789 O O . GLN A 1 102 ? -13.117 10.686 13.230 1.00 97.50 102 GLN A O 1
ATOM 794 N N . ALA A 1 103 ? -12.576 8.602 13.889 1.00 97.19 103 ALA A N 1
ATOM 795 C CA . ALA A 1 103 ? -12.470 8.034 12.552 1.00 97.19 103 ALA A CA 1
ATOM 796 C C . ALA A 1 103 ? -12.741 6.527 12.563 1.00 97.19 103 ALA A C 1
ATOM 798 O O . ALA A 1 103 ? -12.534 5.850 13.575 1.00 97.19 103 ALA A O 1
ATOM 799 N N . ILE A 1 104 ? -13.172 6.010 11.411 1.00 98.31 104 ILE A N 1
ATOM 800 C CA . ILE A 1 104 ? -13.127 4.582 11.108 1.00 98.31 104 ILE A CA 1
ATOM 801 C C . ILE A 1 104 ? -11.950 4.356 10.174 1.00 98.31 104 ILE A C 1
ATOM 803 O O . ILE A 1 104 ? -11.997 4.747 9.014 1.00 98.31 104 ILE A O 1
ATOM 807 N N . GLU A 1 105 ? -10.877 3.767 10.683 1.00 97.88 105 GLU A N 1
ATOM 808 C CA . GLU A 1 105 ? -9.640 3.589 9.933 1.00 97.88 105 GLU A CA 1
ATOM 809 C C . GLU A 1 105 ? -9.634 2.253 9.181 1.00 97.88 105 GLU A C 1
ATOM 811 O O . GLU A 1 105 ? -9.870 1.191 9.763 1.00 97.88 105 GLU A O 1
ATOM 816 N N . ALA A 1 106 ? -9.316 2.324 7.889 1.00 98.12 106 ALA A N 1
ATOM 817 C CA . ALA A 1 106 ? -8.883 1.202 7.062 1.00 98.12 106 ALA A CA 1
ATOM 818 C C . ALA A 1 106 ? -7.364 1.311 6.883 1.00 98.12 106 ALA A C 1
ATOM 820 O O . ALA A 1 106 ? -6.877 1.919 5.926 1.00 98.12 106 ALA A O 1
ATOM 821 N N . ALA A 1 107 ? -6.620 0.791 7.857 1.00 96.69 107 ALA A N 1
ATOM 822 C CA . ALA A 1 107 ? -5.169 0.914 7.887 1.00 96.69 107 ALA A CA 1
ATOM 823 C C . ALA A 1 107 ? -4.487 -0.197 7.079 1.00 96.69 107 ALA A C 1
ATOM 825 O O . ALA A 1 107 ? -4.888 -1.363 7.134 1.00 96.69 107 ALA A O 1
ATOM 826 N N . LEU A 1 108 ? -3.430 0.166 6.355 1.00 97.06 108 LEU A N 1
ATOM 827 C CA . LEU A 1 108 ? -2.503 -0.788 5.767 1.00 97.06 108 LEU A CA 1
ATOM 828 C C . LEU A 1 108 ? -1.874 -1.644 6.886 1.00 97.06 108 LEU A C 1
ATOM 830 O O . LEU A 1 108 ? -1.433 -1.078 7.888 1.00 97.06 108 LEU A O 1
ATOM 834 N N . PRO A 1 109 ? -1.811 -2.981 6.749 1.00 94.94 109 PRO A N 1
ATOM 835 C CA . PRO A 1 109 ? -1.165 -3.827 7.748 1.00 94.94 109 PRO A CA 1
ATOM 836 C C . PRO A 1 109 ? 0.304 -3.438 7.966 1.00 94.94 109 PRO A C 1
ATOM 838 O O . PRO A 1 109 ? 1.019 -3.139 7.010 1.00 94.94 109 PRO A O 1
ATOM 841 N N . ASN A 1 110 ? 0.757 -3.445 9.222 1.00 91.69 110 ASN A N 1
ATOM 842 C CA . ASN A 1 110 ? 2.088 -2.953 9.613 1.00 91.69 110 ASN A CA 1
ATOM 843 C C . ASN A 1 110 ? 3.255 -3.763 9.021 1.00 91.69 110 ASN A C 1
ATOM 845 O O . ASN A 1 110 ? 4.381 -3.280 8.984 1.00 91.69 110 ASN A O 1
ATOM 849 N N . ASP A 1 111 ? 3.010 -5.005 8.611 1.00 92.44 111 ASP A N 1
ATOM 850 C CA . ASP A 1 111 ? 3.987 -5.906 7.996 1.00 92.44 111 ASP A CA 1
ATOM 851 C C . ASP A 1 111 ? 4.136 -5.696 6.479 1.00 92.44 111 ASP A C 1
ATOM 853 O O . ASP A 1 111 ? 5.014 -6.291 5.851 1.00 92.44 111 ASP A O 1
ATOM 857 N N . VAL A 1 112 ? 3.314 -4.828 5.883 1.00 93.75 112 VAL A N 1
ATOM 858 C CA . VAL A 1 112 ? 3.382 -4.490 4.460 1.00 93.75 112 VAL A CA 1
ATOM 859 C C . VAL A 1 112 ? 4.323 -3.308 4.241 1.00 93.75 112 VAL A C 1
ATOM 861 O O . VAL A 1 112 ? 4.171 -2.255 4.859 1.00 93.75 112 VAL A O 1
ATOM 864 N N . ASN A 1 113 ? 5.257 -3.466 3.300 1.00 92.81 113 ASN A N 1
ATOM 865 C CA . ASN A 1 113 ? 6.067 -2.378 2.753 1.00 92.81 113 ASN A CA 1
ATOM 866 C C . ASN A 1 113 ? 5.549 -2.005 1.358 1.00 92.81 113 ASN A C 1
ATOM 868 O O . ASN A 1 113 ? 5.270 -2.879 0.539 1.00 92.81 113 ASN A O 1
ATOM 872 N N . LEU A 1 114 ? 5.442 -0.710 1.078 1.00 92.62 114 LEU A N 1
ATOM 873 C CA . LEU A 1 114 ? 4.875 -0.144 -0.144 1.00 92.62 114 LEU A CA 1
ATOM 874 C C . LEU A 1 114 ? 5.951 0.114 -1.213 1.00 92.62 114 LEU A C 1
ATOM 876 O O . LEU A 1 114 ? 6.187 1.242 -1.643 1.00 92.62 114 LEU A O 1
ATOM 880 N N . ASN A 1 115 ? 6.620 -0.951 -1.652 1.00 87.69 115 ASN A N 1
ATOM 881 C CA . ASN A 1 115 ? 7.543 -0.926 -2.797 1.00 87.69 115 ASN A CA 1
ATOM 882 C C . ASN A 1 115 ? 6.816 -0.985 -4.159 1.00 87.69 115 ASN A C 1
ATOM 884 O O . ASN A 1 115 ? 7.387 -0.646 -5.201 1.00 87.69 115 ASN A O 1
ATOM 888 N N . GLU A 1 116 ? 5.550 -1.395 -4.158 1.00 90.31 116 GLU A N 1
ATOM 889 C CA . GLU A 1 116 ? 4.637 -1.402 -5.298 1.00 90.31 116 GLU A CA 1
ATOM 890 C C . GLU A 1 116 ? 3.223 -1.012 -4.851 1.00 90.31 116 GLU A C 1
ATOM 892 O O . GLU A 1 116 ? 2.961 -0.802 -3.665 1.00 90.31 116 GLU A O 1
ATOM 897 N N . ASN A 1 117 ? 2.301 -0.910 -5.812 1.00 94.50 117 ASN A N 1
ATOM 898 C CA . ASN A 1 117 ? 0.893 -0.686 -5.508 1.00 94.50 117 ASN A CA 1
ATOM 899 C C . ASN A 1 117 ? 0.352 -1.836 -4.653 1.00 94.50 117 ASN A C 1
ATOM 901 O O . ASN A 1 117 ? 0.594 -3.008 -4.939 1.00 94.50 117 ASN A O 1
ATOM 905 N N . TYR A 1 118 ? -0.446 -1.495 -3.648 1.00 96.88 118 TYR A N 1
ATOM 906 C CA . TYR A 1 118 ? -1.113 -2.458 -2.785 1.00 96.88 118 TYR A CA 1
ATOM 907 C C . TYR A 1 118 ? -2.603 -2.540 -3.118 1.00 96.88 118 TYR A C 1
ATOM 909 O O . TYR A 1 118 ? -3.260 -1.531 -3.379 1.00 96.88 118 TYR A O 1
ATOM 917 N N . SER A 1 119 ? -3.156 -3.749 -3.062 1.00 97.50 119 SER A N 1
ATOM 918 C CA . SER A 1 119 ? -4.595 -3.995 -3.140 1.00 97.50 119 SER A CA 1
ATOM 919 C C . SER A 1 119 ? -4.935 -5.210 -2.288 1.00 97.50 119 SER A C 1
ATOM 921 O O . SER A 1 119 ? -4.530 -6.323 -2.619 1.00 97.50 119 SER A O 1
ATOM 923 N N . GLY A 1 120 ? -5.697 -5.021 -1.212 1.00 97.69 120 GLY A N 1
ATOM 924 C CA . GLY A 1 120 ? -6.021 -6.112 -0.295 1.00 97.69 120 GLY A CA 1
ATOM 925 C C . GLY A 1 120 ? -7.169 -5.801 0.656 1.00 97.69 120 GLY A C 1
ATOM 926 O O . GLY A 1 120 ? -7.593 -4.657 0.803 1.00 97.69 120 GLY A O 1
ATOM 927 N N . THR A 1 121 ? -7.687 -6.843 1.304 1.00 98.19 121 THR A N 1
ATOM 928 C CA . THR A 1 121 ? -8.729 -6.705 2.330 1.00 98.19 121 THR A CA 1
ATOM 929 C C . THR A 1 121 ? -8.103 -6.328 3.668 1.00 98.19 121 THR A C 1
ATOM 931 O O . THR A 1 121 ? -7.138 -6.958 4.092 1.00 98.19 121 THR A O 1
ATOM 934 N N . VAL A 1 122 ? -8.670 -5.328 4.341 1.00 97.94 122 VAL A N 1
ATOM 935 C CA . VAL A 1 122 ? -8.237 -4.865 5.666 1.00 97.94 122 VAL A CA 1
ATOM 936 C C . VAL A 1 122 ? -9.417 -4.789 6.630 1.00 97.94 122 VAL A C 1
ATOM 938 O O . VAL A 1 122 ? -10.562 -4.572 6.223 1.00 97.94 122 VAL A O 1
ATOM 941 N N . THR A 1 123 ? -9.135 -4.974 7.916 1.00 97.75 123 THR A N 1
ATOM 942 C CA . THR A 1 123 ? -10.119 -4.835 8.996 1.00 97.75 123 THR A CA 1
ATOM 943 C C . THR A 1 123 ? -10.328 -3.367 9.333 1.00 97.75 123 THR A C 1
ATOM 945 O O . THR A 1 123 ? -9.374 -2.593 9.380 1.00 97.75 123 THR A O 1
ATOM 948 N N . LEU A 1 124 ? -11.580 -2.992 9.583 1.00 98.38 124 LEU A N 1
ATOM 949 C CA . LEU A 1 124 ? -11.930 -1.644 10.007 1.00 98.38 124 LEU A CA 1
ATOM 950 C C . LEU A 1 124 ? -11.827 -1.504 11.523 1.00 98.38 124 LEU A C 1
ATOM 952 O O . LEU A 1 124 ? -12.266 -2.377 12.276 1.00 98.38 124 LEU A O 1
ATOM 956 N N . HIS A 1 125 ? -11.307 -0.365 11.970 1.00 97.88 125 HIS A N 1
ATOM 957 C CA . HIS A 1 125 ? -11.204 -0.034 13.386 1.00 97.88 125 HIS A CA 1
ATOM 958 C C . HIS A 1 125 ? -11.798 1.340 13.668 1.00 97.88 125 HIS A C 1
ATOM 960 O O . HIS A 1 125 ? -11.460 2.318 13.011 1.00 97.88 125 HIS A O 1
ATOM 966 N N . ALA A 1 126 ? -12.658 1.433 14.681 1.00 97.88 126 ALA A N 1
ATOM 967 C CA . ALA A 1 126 ? -13.069 2.723 15.216 1.00 97.88 126 ALA A CA 1
ATOM 968 C C . ALA A 1 126 ? -11.996 3.235 16.174 1.00 97.88 126 ALA A C 1
ATOM 970 O O . ALA A 1 126 ? -11.617 2.513 17.099 1.00 97.88 126 ALA A O 1
ATOM 971 N N . VAL A 1 127 ? -11.528 4.465 15.979 1.00 97.19 127 VAL A N 1
ATOM 972 C CA . VAL A 1 127 ? -10.492 5.076 16.820 1.00 97.19 127 VAL A CA 1
ATOM 973 C C . VAL A 1 127 ? -10.954 6.398 17.417 1.00 97.19 127 VAL A C 1
ATOM 975 O O . VAL A 1 127 ? -11.775 7.105 16.829 1.00 97.19 127 VAL A O 1
ATOM 978 N N . ASP A 1 128 ? -10.431 6.731 18.594 1.00 96.69 128 ASP A N 1
ATOM 979 C CA . ASP A 1 128 ? -10.607 8.049 19.206 1.00 96.69 128 ASP A CA 1
ATOM 980 C C . ASP A 1 128 ? -9.581 9.079 18.696 1.00 96.69 128 ASP A C 1
ATOM 982 O O . ASP A 1 128 ? -8.747 8.793 17.836 1.00 96.69 128 ASP A O 1
ATOM 986 N N . SER A 1 129 ? -9.622 10.298 19.242 1.00 95.19 129 SER A N 1
ATOM 987 C CA . SER A 1 129 ? -8.718 11.397 18.873 1.00 95.19 129 SER A CA 1
ATOM 988 C C . SER A 1 129 ? -7.235 11.132 19.161 1.00 95.19 129 SER A C 1
ATOM 990 O O . SER A 1 129 ? -6.382 11.874 18.684 1.00 95.19 129 SER A O 1
ATOM 992 N N . THR A 1 130 ? -6.917 10.116 19.967 1.00 94.88 130 THR A N 1
ATOM 993 C CA . THR A 1 130 ? -5.541 9.692 20.267 1.00 94.88 130 THR A CA 1
ATOM 994 C C . THR A 1 130 ? -5.077 8.546 19.367 1.00 94.88 130 THR A C 1
ATOM 996 O O . THR A 1 130 ? -3.930 8.118 19.465 1.00 94.88 130 THR A O 1
ATOM 999 N N . GLY A 1 131 ? -5.955 8.040 18.492 1.00 92.56 131 GLY A N 1
ATOM 1000 C CA . GLY A 1 131 ? -5.715 6.848 17.680 1.00 92.56 131 GLY A CA 1
ATOM 1001 C C . GLY A 1 131 ? -5.951 5.538 18.435 1.00 92.56 131 GLY A C 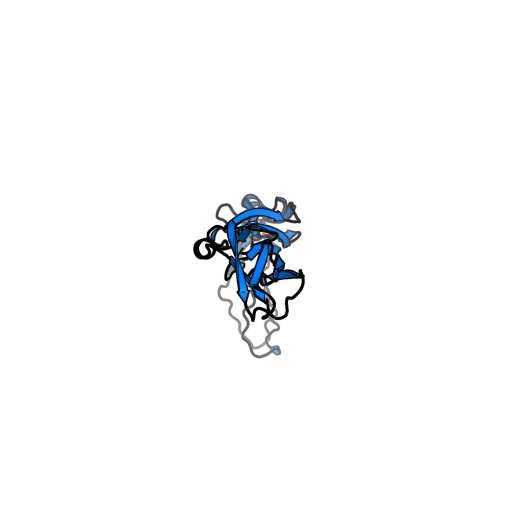1
ATOM 1002 O O . GLY A 1 131 ? -5.614 4.468 17.929 1.00 92.56 131 GLY A O 1
ATOM 1003 N N . LYS A 1 132 ? -6.524 5.575 19.645 1.00 95.50 132 LYS A N 1
ATOM 1004 C CA . LYS A 1 132 ? -6.824 4.358 20.401 1.00 95.50 132 LYS A CA 1
ATOM 1005 C C . LYS A 1 132 ? -8.066 3.684 19.831 1.00 95.50 132 LYS A C 1
ATOM 1007 O O . LYS A 1 132 ? -9.105 4.319 19.666 1.00 95.50 132 LYS A O 1
ATOM 1012 N N . ILE A 1 133 ? -7.976 2.373 19.618 1.00 95.12 133 ILE A N 1
ATOM 1013 C CA . ILE A 1 133 ? -9.100 1.553 19.157 1.00 95.12 133 ILE A CA 1
ATOM 1014 C C . ILE A 1 133 ? -10.192 1.495 20.233 1.00 95.12 133 ILE A C 1
ATOM 1016 O O . ILE A 1 133 ? -9.936 1.162 21.396 1.00 95.12 133 ILE A O 1
ATOM 1020 N N . LEU A 1 134 ? -11.423 1.790 19.823 1.00 93.88 134 LEU A N 1
ATOM 1021 C CA . LEU A 1 134 ? -12.618 1.737 20.652 1.00 93.88 134 LEU A CA 1
ATOM 1022 C C . LEU A 1 134 ? -13.402 0.436 20.405 1.00 93.88 134 LEU A C 1
ATOM 1024 O O . LEU A 1 134 ? -13.558 0.012 19.255 1.00 93.88 134 LEU A O 1
ATOM 1028 N N . PRO A 1 135 ? -13.947 -0.194 21.463 1.00 90.56 135 PRO A N 1
ATOM 1029 C CA . PRO A 1 135 ? -14.798 -1.367 21.314 1.00 90.56 135 PRO A CA 1
ATOM 1030 C C . PRO A 1 135 ? -16.078 -0.994 20.558 1.00 90.56 135 PRO A C 1
ATOM 1032 O O . PRO A 1 135 ? -16.870 -0.168 21.007 1.00 90.56 135 PRO A O 1
ATOM 1035 N N . SER A 1 136 ? -16.276 -1.603 19.392 1.00 94.62 136 SER A N 1
ATOM 1036 C CA . SER A 1 136 ? -17.421 -1.341 18.522 1.00 94.62 136 SER A CA 1
ATOM 1037 C C . SER A 1 136 ? -17.673 -2.518 17.580 1.00 94.62 136 SER A C 1
ATOM 1039 O O . SER A 1 136 ? -16.787 -3.337 17.334 1.00 94.62 136 SER A O 1
ATOM 1041 N N . GLN A 1 137 ? -18.895 -2.611 17.062 1.00 97.38 137 GLN A N 1
ATOM 1042 C CA . GLN A 1 137 ? -19.266 -3.539 15.999 1.00 97.38 137 GLN A CA 1
ATOM 1043 C C . GLN A 1 137 ? -19.444 -2.752 14.699 1.00 97.38 137 GLN A C 1
ATOM 1045 O O . GLN A 1 137 ? -20.301 -1.870 14.634 1.00 97.38 137 GLN A O 1
ATOM 1050 N N . ILE A 1 138 ? -18.653 -3.078 13.678 1.00 98.31 138 ILE A N 1
ATOM 1051 C CA . ILE A 1 138 ? -18.642 -2.394 12.378 1.00 98.31 138 ILE A CA 1
ATOM 1052 C C . ILE A 1 138 ? -19.192 -3.340 11.306 1.00 98.31 138 ILE A C 1
ATOM 1054 O O . ILE A 1 138 ? -18.841 -4.519 11.281 1.00 98.31 138 ILE A O 1
ATOM 1058 N N . GLU A 1 139 ? -20.073 -2.831 10.447 1.00 98.00 139 GLU A N 1
ATOM 1059 C CA . GLU A 1 139 ? -20.724 -3.580 9.373 1.00 98.00 139 GLU A CA 1
ATOM 1060 C C . GLU A 1 139 ? -20.658 -2.795 8.042 1.00 98.00 139 GLU A C 1
ATOM 1062 O O . GLU A 1 139 ? -21.246 -1.707 7.963 1.00 98.00 139 GLU A O 1
ATOM 1067 N N . PRO A 1 140 ? -19.979 -3.330 7.003 1.00 97.94 140 PRO A N 1
ATOM 1068 C CA . PRO A 1 140 ? -19.103 -4.513 7.032 1.00 97.94 140 PRO A CA 1
ATOM 1069 C C . PRO A 1 140 ? -17.890 -4.329 7.962 1.00 97.94 140 PRO A C 1
ATOM 1071 O O . PRO A 1 140 ? -17.444 -3.213 8.193 1.00 97.94 140 PRO A O 1
ATOM 1074 N N . SER A 1 141 ? -17.340 -5.422 8.502 1.00 97.56 141 SER A N 1
ATOM 1075 C CA . SER A 1 141 ? -16.184 -5.366 9.420 1.00 97.56 141 SER A CA 1
ATOM 1076 C C . SER A 1 141 ? -14.834 -5.200 8.712 1.00 97.56 141 SER A C 1
ATOM 1078 O O . SER A 1 141 ? -13.816 -4.946 9.354 1.00 97.56 141 SER A O 1
ATOM 1080 N N . THR A 1 142 ? -14.814 -5.378 7.394 1.00 98.31 142 THR A N 1
ATOM 1081 C CA . THR A 1 142 ? -13.628 -5.315 6.536 1.00 98.31 142 THR A CA 1
ATOM 1082 C C . THR A 1 142 ? -13.965 -4.566 5.257 1.00 98.31 142 THR A C 1
ATOM 1084 O O . THR A 1 142 ? -15.105 -4.636 4.804 1.00 98.31 142 THR A O 1
ATOM 1087 N N . THR A 1 143 ? -12.970 -3.949 4.628 1.00 98.44 143 THR A N 1
ATOM 1088 C CA . THR A 1 143 ? -13.100 -3.354 3.290 1.00 98.44 143 THR A CA 1
ATOM 1089 C C . THR A 1 143 ? -11.882 -3.680 2.427 1.00 98.44 143 THR A C 1
ATOM 1091 O O . THR A 1 143 ? -10.852 -4.131 2.930 1.00 98.44 143 THR A O 1
ATOM 1094 N N . HIS A 1 144 ? -11.984 -3.460 1.118 1.00 98.31 144 HIS A N 1
ATOM 1095 C CA . HIS A 1 144 ? -10.844 -3.525 0.205 1.00 98.31 144 HIS A CA 1
ATOM 1096 C C . HIS A 1 144 ? -10.124 -2.178 0.156 1.00 98.31 144 HIS A C 1
ATOM 1098 O O . HIS A 1 144 ? -10.698 -1.202 -0.326 1.00 98.31 144 HIS A O 1
ATOM 1104 N N . LEU A 1 145 ? -8.870 -2.154 0.606 1.00 98.44 145 LEU A N 1
ATOM 1105 C CA . LEU A 1 145 ? -7.958 -1.015 0.544 1.00 98.44 145 LEU A CA 1
ATOM 1106 C C . LEU A 1 145 ? -7.082 -1.113 -0.709 1.00 98.44 145 LEU A C 1
ATOM 1108 O O . LEU A 1 145 ? -6.482 -2.157 -0.978 1.00 98.44 145 LEU A O 1
ATOM 1112 N N . LYS A 1 146 ? -6.967 -0.005 -1.440 1.00 98.12 146 LYS A N 1
ATOM 1113 C CA . LYS A 1 146 ? -6.016 0.178 -2.537 1.00 98.12 146 LYS A CA 1
ATOM 1114 C C . LYS A 1 146 ? -5.098 1.350 -2.229 1.00 98.12 146 LYS A C 1
ATOM 1116 O O . LYS A 1 146 ? -5.573 2.424 -1.862 1.00 98.12 146 LYS A O 1
ATOM 1121 N N . VAL A 1 147 ? -3.801 1.140 -2.422 1.00 97.69 147 VAL A N 1
ATOM 1122 C CA . VAL A 1 147 ? -2.768 2.169 -2.283 1.00 97.69 147 VAL A CA 1
ATOM 1123 C C . VAL A 1 147 ? -1.969 2.207 -3.576 1.00 97.69 147 VAL A C 1
ATOM 1125 O O . VAL A 1 147 ? -1.409 1.192 -3.991 1.00 97.69 147 VAL A O 1
ATOM 1128 N N . VAL A 1 148 ? -1.934 3.369 -4.217 1.00 95.75 148 VAL A N 1
ATOM 1129 C CA . VAL A 1 148 ? -1.110 3.620 -5.400 1.00 95.75 148 VAL A CA 1
ATOM 1130 C C . VAL A 1 148 ? 0.113 4.403 -4.959 1.00 95.75 148 VAL A C 1
ATOM 1132 O O . VAL A 1 148 ? -0.011 5.385 -4.225 1.00 95.75 148 VAL A O 1
ATOM 1135 N N . VAL A 1 149 ? 1.290 3.964 -5.394 1.00 94.44 149 VAL A N 1
ATOM 1136 C CA . VAL A 1 149 ? 2.559 4.616 -5.072 1.00 94.44 149 VAL A CA 1
ATOM 1137 C C . VAL A 1 149 ? 3.240 5.146 -6.320 1.00 94.44 149 VAL A C 1
ATOM 1139 O O . VAL A 1 149 ? 3.270 4.491 -7.362 1.00 94.44 149 VAL A O 1
ATOM 1142 N N . ASN A 1 150 ? 3.843 6.319 -6.182 1.00 90.75 150 ASN A N 1
ATOM 1143 C CA . ASN A 1 150 ? 4.752 6.881 -7.160 1.00 90.75 150 ASN A CA 1
ATOM 1144 C C . ASN A 1 150 ? 6.184 6.514 -6.778 1.00 90.75 150 ASN A C 1
ATOM 1146 O O . ASN A 1 150 ? 6.598 6.636 -5.621 1.00 90.75 150 ASN A O 1
ATOM 1150 N N . LYS A 1 151 ? 6.939 6.055 -7.774 1.00 89.44 151 LYS A N 1
ATOM 1151 C CA . LYS A 1 151 ? 8.346 5.679 -7.633 1.00 89.44 151 LYS A CA 1
ATOM 1152 C C . LYS A 1 151 ? 9.215 6.818 -8.150 1.00 89.44 151 LYS A C 1
ATOM 1154 O O . LYS A 1 151 ? 8.865 7.444 -9.150 1.00 89.44 151 LYS A O 1
ATOM 1159 N N . LEU A 1 152 ? 10.363 7.050 -7.517 1.00 90.50 152 LEU A N 1
ATOM 1160 C CA . LEU A 1 152 ? 11.377 7.924 -8.097 1.00 90.50 152 LEU A CA 1
ATOM 1161 C C . LEU A 1 152 ? 11.840 7.334 -9.434 1.00 90.50 152 LEU A C 1
ATOM 1163 O O . LEU A 1 152 ? 12.044 6.122 -9.538 1.00 90.50 152 LEU A O 1
ATOM 1167 N N . THR A 1 153 ? 12.004 8.189 -10.442 1.00 92.88 153 THR A N 1
ATOM 1168 C CA . THR A 1 153 ? 12.446 7.783 -11.777 1.00 92.88 153 THR A CA 1
ATOM 1169 C C . THR A 1 153 ? 13.715 8.508 -12.208 1.00 92.88 153 THR A C 1
ATOM 1171 O O . THR A 1 153 ? 13.930 9.668 -11.856 1.00 92.88 153 THR A O 1
ATOM 1174 N N . LYS A 1 154 ? 14.545 7.836 -13.008 1.00 94.25 154 LYS A N 1
ATOM 1175 C CA . LYS A 1 154 ? 15.747 8.399 -13.634 1.00 94.25 154 LYS A CA 1
ATOM 1176 C C . LYS A 1 154 ? 15.877 7.879 -15.060 1.00 94.25 154 LYS A C 1
ATOM 1178 O O . LYS A 1 154 ? 15.932 6.669 -15.262 1.00 94.25 154 LYS A O 1
ATOM 1183 N N . ASP A 1 155 ? 15.998 8.783 -16.023 1.00 96.62 155 ASP A N 1
ATOM 1184 C CA . ASP A 1 155 ? 16.323 8.408 -17.397 1.00 96.62 155 ASP A CA 1
ATOM 1185 C C . ASP A 1 155 ? 17.828 8.207 -17.547 1.00 96.62 155 ASP A C 1
ATOM 1187 O O . ASP A 1 155 ? 18.630 9.053 -17.139 1.00 96.62 155 ASP A O 1
ATOM 1191 N N . VAL A 1 156 ? 18.217 7.085 -18.150 1.00 96.75 156 VAL A N 1
ATOM 1192 C CA . VAL A 1 156 ? 19.620 6.767 -18.428 1.00 96.75 156 VAL A CA 1
ATOM 1193 C C . VAL A 1 156 ? 19.808 6.328 -19.880 1.00 96.75 156 VAL A C 1
ATOM 1195 O O . VAL A 1 156 ? 18.911 5.715 -20.466 1.00 96.75 156 VAL A O 1
ATOM 1198 N N . PRO A 1 157 ? 20.964 6.629 -20.495 1.00 97.00 157 PRO A N 1
ATOM 1199 C CA . PRO A 1 157 ? 21.280 6.161 -21.835 1.00 97.00 157 PRO A CA 1
ATOM 1200 C C . PRO A 1 157 ? 21.486 4.642 -21.883 1.00 97.00 157 PRO A C 1
ATOM 1202 O O . PRO A 1 157 ? 21.994 4.026 -20.941 1.00 97.00 157 PRO A O 1
ATOM 1205 N N . VAL A 1 158 ? 21.151 4.055 -23.033 1.00 96.06 158 VAL A N 1
ATOM 1206 C CA . VAL A 1 158 ? 21.428 2.650 -23.345 1.00 96.06 158 VAL A CA 1
ATOM 1207 C C . VAL A 1 158 ? 22.702 2.539 -24.172 1.00 96.06 158 VAL A C 1
ATOM 1209 O O . VAL A 1 158 ? 22.825 3.119 -25.254 1.00 96.06 158 VAL A O 1
ATOM 1212 N N . LYS A 1 159 ? 23.643 1.732 -23.691 1.00 94.31 159 LYS A N 1
ATOM 1213 C CA . LYS A 1 159 ? 24.895 1.418 -24.371 1.00 94.31 159 LYS A CA 1
ATOM 1214 C C . LYS A 1 159 ? 24.818 0.039 -25.008 1.00 94.31 159 LYS A C 1
ATOM 1216 O O . LYS A 1 159 ? 24.624 -0.965 -24.329 1.00 94.31 159 LYS A O 1
ATOM 1221 N N . VAL A 1 160 ? 24.985 -0.016 -26.327 1.00 94.50 160 VAL A N 1
ATOM 1222 C CA . VAL A 1 160 ? 24.988 -1.285 -27.065 1.00 94.50 160 VAL A CA 1
ATOM 1223 C C . VAL A 1 160 ? 26.387 -1.897 -27.033 1.00 94.50 160 VAL A C 1
ATOM 1225 O O . VAL A 1 160 ? 27.334 -1.302 -27.547 1.00 94.50 160 VAL A O 1
ATOM 1228 N N . THR A 1 161 ? 26.501 -3.109 -26.491 1.00 93.38 161 THR A N 1
ATOM 1229 C CA . THR A 1 161 ? 27.756 -3.872 -26.426 1.00 93.38 161 THR A CA 1
ATOM 1230 C C . THR A 1 161 ? 27.671 -5.083 -27.351 1.00 93.38 161 THR A C 1
ATOM 1232 O O . THR A 1 161 ? 26.784 -5.921 -27.205 1.00 93.38 161 THR A O 1
ATOM 1235 N N . GLN A 1 162 ? 28.598 -5.198 -28.302 1.00 94.12 162 GLN A N 1
ATOM 1236 C CA . GLN A 1 162 ? 28.676 -6.347 -29.209 1.00 94.12 162 GLN A CA 1
ATOM 1237 C C . GLN A 1 162 ? 29.494 -7.473 -28.560 1.00 94.12 162 GLN A C 1
ATOM 1239 O O . GLN A 1 162 ? 30.584 -7.233 -28.044 1.00 94.12 162 GLN A O 1
ATOM 1244 N N . LYS A 1 163 ? 28.970 -8.699 -28.581 1.00 94.56 163 LYS A N 1
ATOM 1245 C CA . LYS A 1 163 ? 29.628 -9.926 -28.106 1.00 94.56 163 LYS A CA 1
ATOM 1246 C C . LYS A 1 163 ? 29.671 -10.955 -29.233 1.00 94.56 163 LYS A C 1
ATOM 1248 O O . LYS A 1 163 ? 28.897 -10.861 -30.176 1.00 94.56 163 LYS A O 1
ATOM 1253 N N . GLY A 1 164 ? 30.553 -11.943 -29.124 1.00 93.44 164 GLY A N 1
ATOM 1254 C CA . GLY A 1 164 ? 30.692 -12.988 -30.137 1.00 93.44 164 GLY A CA 1
ATOM 1255 C C . GLY A 1 164 ? 31.784 -12.699 -31.165 1.00 93.44 164 GLY A C 1
ATOM 1256 O O . GLY A 1 164 ? 32.679 -11.890 -30.925 1.00 93.44 164 GLY A O 1
ATOM 1257 N N . THR A 1 165 ? 31.741 -13.406 -32.295 1.00 93.81 165 THR A N 1
ATOM 1258 C CA . THR A 1 165 ? 32.802 -13.369 -33.316 1.00 93.81 165 THR A CA 1
ATOM 1259 C C . THR A 1 165 ? 32.307 -12.728 -34.608 1.00 93.81 165 THR A C 1
ATOM 1261 O O . THR A 1 165 ? 31.330 -13.190 -35.192 1.00 93.81 165 THR A O 1
ATOM 1264 N N . LEU A 1 166 ? 33.011 -11.695 -35.081 1.00 94.38 166 LEU A N 1
ATOM 1265 C CA . LEU A 1 166 ? 32.733 -11.065 -36.373 1.00 94.38 166 LEU A CA 1
ATOM 1266 C C . LEU A 1 166 ? 33.065 -12.021 -37.529 1.00 94.38 166 LEU A C 1
ATOM 1268 O O . LEU A 1 166 ? 34.118 -12.663 -37.538 1.00 94.38 166 LEU A O 1
ATOM 1272 N N . ASP A 1 167 ? 32.182 -12.087 -38.523 1.00 94.31 167 ASP A N 1
ATOM 1273 C CA . ASP A 1 167 ? 32.421 -12.867 -39.736 1.00 94.31 167 ASP A CA 1
ATOM 1274 C C . ASP A 1 167 ? 33.607 -12.302 -40.541 1.00 94.31 167 ASP A C 1
ATOM 1276 O O . ASP A 1 167 ? 33.727 -11.092 -40.737 1.00 94.31 167 ASP A O 1
ATOM 1280 N N . LYS A 1 168 ? 34.476 -13.185 -41.052 1.00 92.81 168 LYS A N 1
ATOM 1281 C CA . LYS A 1 168 ? 35.708 -12.812 -41.773 1.00 92.81 168 LYS A CA 1
ATOM 1282 C C . LYS A 1 168 ? 35.457 -12.047 -43.078 1.00 92.81 168 LYS A C 1
ATOM 1284 O O . LYS A 1 168 ? 36.388 -11.459 -43.616 1.00 92.81 168 LYS A O 1
ATOM 1289 N N . THR A 1 169 ? 34.240 -12.092 -43.614 1.00 91.31 169 THR A N 1
ATOM 1290 C CA . THR A 1 169 ? 33.841 -11.377 -44.837 1.00 91.31 169 THR A CA 1
ATOM 1291 C C . THR A 1 169 ? 33.424 -9.923 -44.580 1.00 91.31 169 THR A C 1
ATOM 1293 O O . THR A 1 169 ? 33.202 -9.160 -45.527 1.00 91.31 169 THR A O 1
ATOM 1296 N N . LEU A 1 170 ? 33.319 -9.522 -43.310 1.00 93.12 170 LEU A N 1
ATOM 1297 C CA . LEU A 1 170 ? 32.833 -8.216 -42.878 1.00 93.12 170 LEU A CA 1
ATOM 1298 C C . LEU A 1 170 ? 33.960 -7.370 -42.276 1.00 93.12 170 LEU A C 1
ATOM 1300 O O . LEU A 1 170 ? 34.864 -7.880 -41.623 1.00 93.12 170 LEU A O 1
ATOM 1304 N N . SER A 1 171 ? 33.889 -6.054 -42.477 1.00 93.94 171 SER A N 1
ATOM 1305 C CA . SER A 1 171 ? 34.781 -5.080 -41.838 1.00 93.94 171 SER A CA 1
ATOM 1306 C C . SER A 1 171 ? 34.269 -4.647 -40.463 1.00 93.94 171 SER A C 1
ATOM 1308 O O . SER A 1 171 ? 35.059 -4.383 -39.562 1.00 93.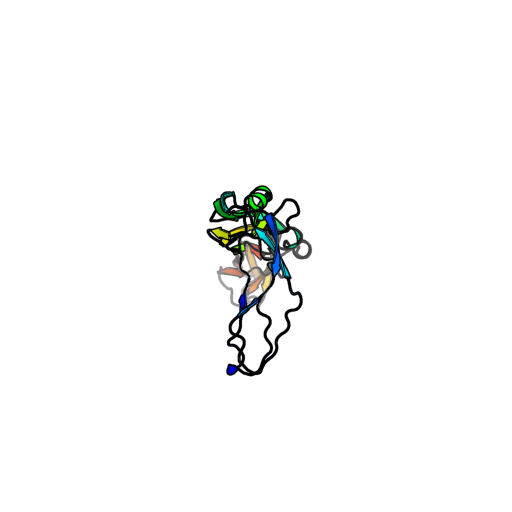94 171 SER A O 1
ATOM 1310 N N . SER A 1 172 ? 32.948 -4.548 -40.295 1.00 93.69 172 SER A N 1
ATOM 1311 C CA . SER A 1 172 ? 32.294 -4.168 -39.037 1.00 93.69 172 SER A CA 1
ATOM 1312 C C . SER A 1 172 ? 30.798 -4.497 -39.067 1.00 93.69 172 SER A C 1
ATOM 1314 O O . SER A 1 172 ? 30.231 -4.757 -40.130 1.00 93.69 172 SER A O 1
ATOM 1316 N N . ILE A 1 173 ? 30.142 -4.441 -37.907 1.00 94.75 173 ILE A N 1
ATOM 1317 C CA . ILE A 1 173 ? 28.679 -4.418 -37.791 1.00 94.75 173 ILE A CA 1
ATOM 1318 C C . ILE A 1 173 ? 28.280 -3.100 -37.130 1.00 94.75 173 ILE A C 1
ATOM 1320 O O . ILE A 1 173 ? 28.696 -2.796 -36.009 1.00 94.75 173 ILE A O 1
ATOM 1324 N N . LYS A 1 174 ? 27.476 -2.301 -37.837 1.00 95.00 174 LYS A N 1
ATOM 1325 C CA . LYS A 1 174 ? 26.880 -1.081 -37.285 1.00 95.00 174 LYS A CA 1
ATOM 1326 C C . LYS A 1 174 ? 25.646 -1.444 -36.473 1.00 95.00 174 LYS A C 1
ATOM 1328 O O . LYS A 1 174 ? 24.871 -2.307 -36.878 1.00 95.00 174 LYS A O 1
ATOM 1333 N N . THR A 1 175 ? 25.455 -0.755 -35.356 1.00 94.88 175 THR A N 1
ATOM 1334 C CA . THR A 1 175 ? 24.299 -0.938 -34.480 1.00 94.88 175 THR A CA 1
ATOM 1335 C C . THR A 1 175 ? 23.423 0.306 -34.495 1.00 94.88 175 THR A C 1
ATOM 1337 O O . THR A 1 175 ? 23.911 1.438 -34.484 1.00 94.88 175 THR A O 1
ATOM 1340 N N . LYS A 1 176 ? 22.108 0.099 -34.512 1.00 94.62 176 LYS A N 1
ATOM 1341 C CA . LYS A 1 176 ? 21.110 1.150 -34.312 1.00 94.62 176 LYS A CA 1
ATOM 1342 C C . LYS A 1 176 ? 20.064 0.645 -33.330 1.00 94.62 176 LYS A C 1
ATOM 1344 O O . LYS A 1 176 ? 19.439 -0.375 -33.589 1.00 94.62 176 LYS A O 1
ATOM 1349 N N . ILE A 1 177 ? 19.889 1.356 -32.224 1.00 94.44 177 ILE A N 1
ATOM 1350 C CA . ILE A 1 177 ? 18.889 1.043 -31.200 1.00 94.44 177 ILE A CA 1
ATOM 1351 C C . ILE A 1 177 ? 17.597 1.831 -31.452 1.00 94.44 177 ILE A C 1
ATOM 1353 O O . ILE A 1 177 ? 17.668 2.970 -31.928 1.00 94.44 177 ILE A O 1
ATOM 1357 N N . SER A 1 178 ? 16.443 1.224 -31.165 1.00 91.00 178 SER A N 1
ATOM 1358 C CA . SER A 1 178 ? 15.132 1.884 -31.214 1.00 91.00 178 SER A CA 1
ATOM 1359 C C . SER A 1 178 ? 15.046 3.025 -30.201 1.00 91.00 178 SER A C 1
ATOM 1361 O O . SER A 1 178 ? 14.727 4.154 -30.572 1.00 91.00 178 SER A O 1
ATOM 1363 N N . ASP A 1 179 ? 15.448 2.743 -28.962 1.00 91.75 179 ASP A N 1
ATOM 1364 C CA . ASP A 1 179 ? 15.312 3.626 -27.808 1.00 91.75 179 ASP A CA 1
ATOM 1365 C C . ASP A 1 179 ? 16.687 3.900 -27.206 1.00 91.75 179 ASP A C 1
ATOM 1367 O O . ASP A 1 179 ? 17.376 3.012 -26.705 1.00 91.75 179 ASP A O 1
ATOM 1371 N N . LYS A 1 180 ? 17.133 5.155 -27.298 1.00 93.62 180 LYS A N 1
ATOM 1372 C CA . LYS A 1 180 ? 18.458 5.560 -26.797 1.00 93.62 180 LYS A CA 1
ATOM 1373 C C . LYS A 1 180 ? 18.492 5.731 -25.282 1.00 93.62 180 LYS A C 1
ATOM 1375 O O . LYS A 1 180 ? 19.577 5.813 -24.712 1.00 93.62 180 LYS A O 1
ATOM 1380 N N . THR A 1 181 ? 17.325 5.831 -24.661 1.00 94.81 181 THR A N 1
ATOM 1381 C CA . THR A 1 181 ? 17.129 6.112 -23.243 1.00 94.81 181 THR A CA 1
ATOM 1382 C C . THR A 1 181 ? 16.099 5.151 -22.681 1.00 94.81 181 THR A C 1
ATOM 1384 O O . THR A 1 181 ? 15.153 4.789 -23.375 1.00 94.81 181 THR A O 1
ATOM 1387 N N . VAL A 1 182 ? 16.288 4.765 -21.427 1.00 96.00 182 VAL A N 1
ATOM 1388 C CA . VAL A 1 182 ? 15.365 3.924 -20.662 1.00 96.00 182 VAL A CA 1
ATOM 1389 C C . VAL A 1 182 ? 15.084 4.628 -19.343 1.00 96.00 182 VAL A C 1
ATOM 1391 O O . VAL A 1 182 ? 16.006 5.165 -18.721 1.00 96.00 182 VAL A O 1
ATOM 1394 N N . THR A 1 183 ? 13.828 4.603 -18.912 1.00 95.75 183 THR A N 1
ATOM 1395 C CA . THR A 1 183 ? 13.421 5.123 -17.610 1.00 95.75 183 THR A CA 1
ATOM 1396 C C . THR A 1 183 ? 13.597 4.031 -16.564 1.00 95.75 183 THR A C 1
ATOM 1398 O O . THR A 1 183 ? 13.024 2.945 -16.658 1.00 95.75 183 THR A O 1
ATOM 1401 N N . LEU A 1 184 ? 14.413 4.306 -15.551 1.00 94.56 184 LEU A N 1
ATOM 1402 C CA . LEU A 1 184 ? 14.585 3.445 -14.386 1.00 94.56 184 LEU A CA 1
ATOM 1403 C C . LEU A 1 184 ? 13.697 3.935 -13.248 1.00 94.56 184 LEU A C 1
ATOM 1405 O O . LEU A 1 184 ? 13.572 5.139 -13.049 1.00 94.56 184 LEU A O 1
ATOM 1409 N N . SER A 1 185 ? 13.126 3.014 -12.476 1.00 91.00 185 SER A N 1
ATOM 1410 C CA . SER A 1 185 ? 12.333 3.306 -11.277 1.00 91.00 185 SER A CA 1
ATOM 1411 C C . SER A 1 185 ? 12.759 2.431 -10.101 1.00 91.00 185 SER A C 1
ATOM 1413 O O . SER A 1 185 ? 12.974 1.228 -10.259 1.00 91.00 185 SER A O 1
ATOM 1415 N N . GLY A 1 186 ? 12.893 3.017 -8.913 1.00 89.12 186 GLY A N 1
ATOM 1416 C CA . GLY A 1 186 ? 13.352 2.290 -7.728 1.00 89.12 186 GLY A CA 1
ATOM 1417 C C . GLY A 1 186 ? 13.820 3.205 -6.603 1.00 89.12 186 GLY A C 1
ATOM 1418 O O . GLY A 1 186 ? 13.512 4.395 -6.591 1.00 89.12 186 GLY A O 1
ATOM 1419 N N . GLU A 1 187 ? 14.551 2.634 -5.646 1.00 87.12 187 GLU A N 1
ATOM 1420 C CA . GLU A 1 187 ? 15.134 3.393 -4.538 1.00 87.12 187 GLU A CA 1
ATOM 1421 C C . GLU A 1 187 ? 16.168 4.401 -5.038 1.00 87.12 187 GLU A C 1
ATOM 1423 O O . GLU A 1 187 ? 16.924 4.141 -5.980 1.00 87.12 187 GLU A O 1
ATOM 1428 N N . LYS A 1 188 ? 16.235 5.551 -4.365 1.00 87.62 188 LYS A N 1
ATOM 1429 C CA . LYS A 1 188 ? 17.136 6.644 -4.738 1.00 87.62 188 LYS A CA 1
ATOM 1430 C C . LYS A 1 188 ? 18.597 6.202 -4.854 1.00 87.62 188 LYS A C 1
ATOM 1432 O O . LYS A 1 188 ? 19.235 6.488 -5.863 1.00 87.62 188 LYS A O 1
ATOM 1437 N N . SER A 1 189 ? 19.106 5.465 -3.869 1.00 89.19 189 SER A N 1
ATOM 1438 C CA . SER A 1 189 ? 20.488 4.968 -3.856 1.00 89.19 189 SER A CA 1
ATOM 1439 C C . SER A 1 189 ? 20.794 4.047 -5.047 1.00 89.19 189 SER A C 1
ATOM 1441 O O . SER A 1 189 ? 21.855 4.157 -5.665 1.00 89.19 189 SER A O 1
ATOM 1443 N N . ALA A 1 190 ? 19.849 3.179 -5.423 1.00 90.94 190 ALA A N 1
ATOM 1444 C CA . ALA A 1 190 ? 19.982 2.279 -6.565 1.00 90.94 190 ALA A CA 1
ATOM 1445 C C . ALA A 1 190 ? 19.950 3.039 -7.903 1.00 90.94 190 ALA A C 1
ATOM 1447 O O . ALA A 1 190 ? 20.746 2.752 -8.797 1.00 90.94 190 ALA A O 1
ATOM 1448 N N . LEU A 1 191 ? 19.084 4.049 -8.031 1.00 92.31 191 LEU A N 1
ATOM 1449 C CA . LEU A 1 191 ? 19.027 4.916 -9.214 1.00 92.31 191 LEU A CA 1
ATOM 1450 C C . LEU A 1 191 ? 20.293 5.769 -9.369 1.00 92.31 191 LEU A C 1
ATOM 1452 O O . LEU A 1 191 ? 20.792 5.956 -10.481 1.00 92.31 191 LEU A O 1
ATOM 1456 N N . GLU A 1 192 ? 20.835 6.291 -8.270 1.00 91.19 192 GLU A N 1
ATOM 1457 C CA . GLU A 1 192 ? 22.074 7.075 -8.276 1.00 91.19 192 GLU A CA 1
ATOM 1458 C C . GLU A 1 192 ? 23.288 6.233 -8.695 1.00 91.19 192 GLU A C 1
ATOM 1460 O O . GLU A 1 192 ? 24.162 6.742 -9.398 1.00 91.19 192 GLU A O 1
ATOM 1465 N N . ALA A 1 193 ? 23.306 4.938 -8.365 1.00 93.69 193 ALA A N 1
ATOM 1466 C CA . ALA A 1 193 ? 24.377 4.018 -8.746 1.00 93.69 193 ALA A CA 1
ATOM 1467 C C . ALA A 1 193 ? 24.416 3.678 -10.251 1.00 93.69 193 ALA A C 1
ATOM 1469 O O . ALA A 1 193 ? 25.447 3.220 -10.747 1.00 93.69 193 ALA A O 1
ATOM 1470 N N . ILE A 1 194 ? 23.321 3.894 -10.991 1.00 94.88 194 ILE A N 1
ATOM 1471 C CA . ILE A 1 194 ? 23.206 3.508 -12.404 1.00 94.88 194 ILE A CA 1
ATOM 1472 C C . ILE A 1 194 ? 23.264 4.751 -13.293 1.00 94.88 194 ILE A C 1
ATOM 1474 O O . ILE A 1 194 ? 22.355 5.578 -13.283 1.00 94.88 194 ILE A O 1
ATOM 1478 N N . ASN A 1 195 ? 24.326 4.881 -14.090 1.00 95.25 195 ASN A N 1
ATOM 1479 C CA . ASN A 1 195 ? 24.501 5.999 -15.030 1.00 95.25 195 ASN A CA 1
ATOM 1480 C C . ASN A 1 195 ? 24.210 5.626 -16.486 1.00 95.25 195 ASN A C 1
ATOM 1482 O O . ASN A 1 195 ? 23.840 6.491 -17.270 1.00 95.25 195 ASN A O 1
ATOM 1486 N N . GLU A 1 196 ? 24.372 4.355 -16.840 1.00 94.81 196 GLU A N 1
ATOM 1487 C CA . GLU A 1 196 ? 24.054 3.791 -18.149 1.00 94.81 196 GLU A CA 1
ATOM 1488 C C . GLU A 1 196 ? 23.579 2.347 -17.964 1.00 94.81 196 GLU A C 1
ATOM 1490 O O . GLU A 1 196 ? 23.946 1.693 -16.984 1.00 94.81 196 GLU A O 1
ATOM 1495 N N . VAL A 1 197 ? 22.773 1.847 -18.900 1.00 95.12 197 VAL A N 1
ATOM 1496 C CA . VAL A 1 197 ? 22.384 0.429 -18.960 1.00 95.12 197 VAL A CA 1
ATOM 1497 C C . VAL A 1 197 ? 22.935 -0.216 -20.223 1.00 95.12 197 VAL A C 1
ATOM 1499 O O . VAL A 1 197 ? 22.997 0.412 -21.279 1.00 95.12 197 VAL A O 1
ATOM 1502 N N . GLU A 1 198 ? 23.337 -1.482 -20.131 1.00 92.88 198 GLU A N 1
ATOM 1503 C CA . GLU A 1 198 ? 23.921 -2.201 -21.263 1.00 92.88 198 GLU A CA 1
ATOM 1504 C C . GLU A 1 198 ? 22.896 -3.079 -21.990 1.00 92.88 198 GLU A C 1
ATOM 1506 O O . GLU A 1 198 ? 22.240 -3.930 -21.387 1.00 92.88 198 GLU A O 1
ATOM 1511 N N . ALA A 1 199 ? 22.841 -2.942 -23.315 1.00 94.50 199 ALA A N 1
ATOM 1512 C CA . ALA A 1 199 ? 22.157 -3.855 -24.224 1.00 94.50 199 ALA A CA 1
ATOM 1513 C C . ALA A 1 199 ? 23.207 -4.699 -24.967 1.00 94.50 199 ALA A C 1
ATOM 1515 O O . ALA A 1 199 ? 23.877 -4.229 -25.888 1.00 94.50 199 ALA A O 1
ATOM 1516 N N . SER A 1 200 ? 23.387 -5.952 -24.543 1.00 93.69 200 SER A N 1
ATOM 1517 C CA . SER A 1 200 ? 24.338 -6.876 -25.177 1.00 93.69 200 SER A CA 1
ATOM 1518 C C . SER A 1 200 ? 23.720 -7.571 -26.395 1.00 93.69 200 SER A C 1
ATOM 1520 O O . SER A 1 200 ? 22.705 -8.246 -26.254 1.00 93.69 200 SER A O 1
ATOM 1522 N N . VAL A 1 201 ? 24.371 -7.483 -27.557 1.00 94.88 201 VAL A N 1
ATOM 1523 C CA . VAL A 1 201 ? 23.986 -8.187 -28.796 1.00 94.88 201 VAL A CA 1
ATOM 1524 C C . VAL A 1 201 ? 25.061 -9.189 -29.209 1.00 94.88 201 VAL A C 1
ATOM 1526 O O . VAL A 1 201 ? 26.243 -8.847 -29.214 1.00 94.88 201 VAL A O 1
ATOM 1529 N N . ASP A 1 202 ? 24.669 -10.414 -29.564 1.00 94.94 202 ASP A N 1
ATOM 1530 C CA . ASP A 1 202 ? 25.581 -11.387 -30.178 1.00 94.94 202 ASP A CA 1
ATOM 1531 C C . ASP A 1 202 ? 25.652 -11.143 -31.689 1.00 94.94 202 ASP A C 1
ATOM 1533 O O . ASP A 1 202 ? 24.628 -11.100 -32.371 1.00 94.94 202 ASP A O 1
ATOM 1537 N N . ILE A 1 203 ? 26.864 -10.950 -32.200 1.00 95.00 203 ILE A N 1
ATOM 1538 C CA . ILE A 1 203 ? 27.130 -10.712 -33.621 1.00 95.00 203 ILE A CA 1
ATOM 1539 C C . ILE A 1 203 ? 27.584 -11.975 -34.369 1.00 95.00 203 ILE A C 1
ATOM 1541 O O . ILE A 1 203 ? 27.811 -11.927 -35.580 1.00 95.00 203 ILE A O 1
ATOM 1545 N N . SER A 1 204 ? 27.719 -13.107 -33.674 1.00 94.88 204 SER A N 1
ATOM 1546 C CA . SER A 1 204 ? 28.180 -14.366 -34.262 1.00 94.88 204 SER A CA 1
ATOM 1547 C C . SER A 1 204 ? 27.215 -14.857 -35.345 1.00 94.88 204 SER A C 1
ATOM 1549 O O . SER A 1 204 ? 26.031 -15.066 -35.097 1.00 94.88 204 SER A O 1
ATOM 1551 N N . GLY A 1 205 ? 27.725 -15.053 -36.564 1.00 91.69 205 GLY A N 1
ATOM 1552 C CA . GLY A 1 205 ? 26.934 -15.541 -37.703 1.00 91.69 205 GLY A CA 1
ATOM 1553 C C . GLY A 1 205 ? 26.049 -14.487 -38.386 1.00 91.69 205 GLY A C 1
ATOM 1554 O O . GLY A 1 205 ? 25.307 -14.818 -39.313 1.00 91.69 205 GLY A O 1
ATOM 1555 N N . VAL A 1 206 ? 26.130 -13.216 -37.982 1.00 94.06 206 VAL A N 1
ATOM 1556 C CA . VAL A 1 206 ? 25.349 -12.132 -38.592 1.00 94.06 206 VAL A CA 1
ATOM 1557 C C . VAL A 1 206 ? 25.999 -11.688 -39.907 1.00 94.06 206 VAL A C 1
ATOM 1559 O O . VAL A 1 206 ? 26.947 -10.911 -39.919 1.00 94.06 206 VAL A O 1
ATOM 1562 N N . VAL A 1 207 ? 25.460 -12.163 -41.033 1.00 93.31 207 VAL A N 1
ATOM 1563 C CA . VAL A 1 207 ? 25.922 -11.821 -42.402 1.00 93.31 207 VAL A CA 1
ATOM 1564 C C . VAL A 1 207 ? 24.902 -11.022 -43.222 1.00 93.31 207 VAL A C 1
ATOM 1566 O O . VAL A 1 207 ? 25.191 -10.578 -44.334 1.00 93.31 207 VAL A O 1
ATOM 1569 N N . LYS A 1 208 ? 23.697 -10.822 -42.680 1.00 93.88 208 LYS A N 1
ATOM 1570 C CA . LYS A 1 208 ? 22.629 -9.988 -43.248 1.00 93.88 208 LYS A CA 1
ATOM 1571 C C . LYS A 1 208 ? 22.045 -9.093 -42.164 1.00 93.88 208 LYS A C 1
ATOM 1573 O O . LYS A 1 208 ? 22.165 -9.403 -40.979 1.00 93.88 208 LYS A O 1
ATOM 1578 N N . GLU A 1 209 ? 21.415 -7.999 -42.582 1.00 96.62 209 GLU A N 1
ATOM 1579 C CA . GLU A 1 209 ? 20.723 -7.115 -41.649 1.00 96.62 209 GLU A CA 1
ATOM 1580 C C . GLU A 1 209 ? 19.705 -7.900 -40.823 1.00 96.62 209 GLU A C 1
ATOM 1582 O O . GLU A 1 209 ? 18.901 -8.656 -41.369 1.00 96.62 209 GLU A O 1
ATOM 1587 N N . THR A 1 210 ? 19.792 -7.747 -39.506 1.00 95.88 210 THR A N 1
ATOM 1588 C CA . THR A 1 210 ? 18.970 -8.488 -38.550 1.00 95.88 210 THR A CA 1
ATOM 1589 C C . THR A 1 210 ? 18.550 -7.556 -37.424 1.00 95.88 210 THR A C 1
ATOM 1591 O O . THR A 1 210 ? 19.336 -6.728 -36.964 1.00 95.88 210 THR A O 1
ATOM 1594 N N . LYS A 1 211 ? 17.306 -7.699 -36.973 1.00 96.50 211 LYS A N 1
ATOM 1595 C CA . LYS A 1 211 ? 16.782 -7.026 -35.785 1.00 96.50 211 LYS A CA 1
ATOM 1596 C C . LYS A 1 211 ? 16.763 -8.008 -34.626 1.00 96.50 211 LYS A C 1
ATOM 1598 O O . LYS A 1 211 ? 16.314 -9.140 -34.794 1.00 96.50 211 LYS A O 1
ATOM 1603 N N . VAL A 1 212 ? 17.257 -7.573 -33.476 1.00 95.75 212 VAL A N 1
ATOM 1604 C CA . VAL A 1 212 ? 17.341 -8.388 -32.265 1.00 95.75 212 VAL A CA 1
ATOM 1605 C C . VAL A 1 212 ? 16.707 -7.620 -31.120 1.00 95.75 212 VAL A C 1
ATOM 1607 O O . VAL A 1 212 ? 17.082 -6.478 -30.862 1.00 95.75 212 VAL A O 1
ATOM 1610 N N . THR A 1 213 ? 15.770 -8.250 -30.420 1.00 96.12 213 THR A N 1
ATOM 1611 C CA . THR A 1 213 ? 15.221 -7.715 -29.174 1.00 96.12 213 THR A CA 1
ATOM 1612 C C . THR A 1 213 ? 16.139 -8.090 -28.019 1.00 96.12 213 THR A C 1
ATOM 1614 O O . THR A 1 213 ? 16.486 -9.260 -27.850 1.00 96.12 213 THR A O 1
ATOM 1617 N N . VAL A 1 214 ? 16.567 -7.094 -27.246 1.00 94.81 214 VAL A N 1
ATOM 1618 C CA . VAL A 1 214 ? 17.544 -7.255 -26.168 1.00 94.81 214 VAL A CA 1
ATOM 1619 C C . VAL A 1 214 ? 16.925 -6.814 -24.845 1.00 94.81 214 VAL A C 1
ATOM 1621 O O . VAL A 1 214 ? 16.493 -5.664 -24.746 1.00 94.81 214 VAL A O 1
ATOM 1624 N N . PRO A 1 215 ? 16.918 -7.667 -23.807 1.00 94.25 215 PRO A N 1
ATOM 1625 C CA . PRO A 1 215 ? 16.432 -7.272 -22.495 1.00 94.25 215 PRO A CA 1
ATOM 1626 C C . PRO A 1 215 ? 17.400 -6.307 -21.809 1.00 94.25 215 PRO A C 1
ATOM 1628 O O . PRO A 1 215 ? 18.615 -6.529 -21.793 1.00 94.25 215 PRO A O 1
ATOM 1631 N N . ILE A 1 216 ? 16.851 -5.269 -21.184 1.00 93.06 216 ILE A N 1
ATOM 1632 C CA . ILE A 1 216 ? 17.592 -4.332 -20.344 1.00 93.06 216 ILE A CA 1
ATOM 1633 C C . ILE A 1 216 ? 17.711 -4.921 -18.941 1.00 93.06 216 ILE A C 1
ATOM 1635 O O . ILE A 1 216 ? 16.719 -5.271 -18.301 1.00 93.06 216 ILE A O 1
ATOM 1639 N N . ARG A 1 217 ? 18.946 -5.038 -18.450 1.00 86.44 217 ARG A N 1
ATOM 1640 C CA . ARG A 1 217 ? 19.234 -5.530 -17.099 1.00 86.44 217 ARG A CA 1
ATOM 1641 C C . ARG A 1 217 ? 19.707 -4.377 -16.225 1.00 86.44 217 ARG A C 1
ATOM 1643 O O . ARG A 1 217 ? 20.759 -3.805 -16.488 1.00 86.44 217 ARG A O 1
ATOM 1650 N N . ALA A 1 218 ? 18.949 -4.081 -15.175 1.00 87.75 218 ALA A N 1
ATOM 1651 C CA . ALA A 1 218 ? 19.292 -3.081 -14.173 1.00 87.75 218 ALA A CA 1
ATOM 1652 C C . ALA A 1 218 ? 19.026 -3.668 -12.778 1.00 87.75 218 ALA A C 1
ATOM 1654 O O . ALA A 1 218 ? 17.887 -3.949 -12.415 1.00 87.75 218 ALA A O 1
ATOM 1655 N N . THR A 1 219 ? 20.083 -3.943 -12.014 1.00 86.88 219 THR A N 1
ATOM 1656 C CA . THR A 1 219 ? 19.956 -4.578 -10.693 1.00 86.88 219 THR A CA 1
ATOM 1657 C C . THR A 1 219 ? 19.397 -3.580 -9.681 1.00 86.88 219 THR A C 1
ATOM 1659 O O . THR A 1 219 ? 19.921 -2.479 -9.555 1.00 86.88 219 THR A O 1
ATOM 1662 N N . GLY A 1 220 ? 18.365 -3.977 -8.933 1.00 86.00 220 GLY A N 1
ATOM 1663 C CA . GLY A 1 220 ? 17.791 -3.165 -7.851 1.00 86.00 220 GLY A CA 1
ATOM 1664 C C . GLY A 1 220 ? 16.797 -2.089 -8.301 1.00 86.00 220 GLY A C 1
ATOM 1665 O O . GLY A 1 220 ? 16.256 -1.383 -7.458 1.00 86.00 220 GLY A O 1
ATOM 1666 N N . VAL A 1 221 ? 16.521 -1.978 -9.604 1.00 91.00 221 VAL A N 1
ATOM 1667 C CA . VAL A 1 221 ? 15.538 -1.042 -10.171 1.00 91.00 221 VAL A CA 1
ATOM 1668 C C . VAL A 1 221 ? 14.742 -1.720 -11.287 1.00 91.00 221 VAL A C 1
ATOM 1670 O O . VAL A 1 221 ? 15.177 -2.718 -11.859 1.00 91.00 221 VAL A O 1
ATOM 1673 N N . SER A 1 222 ? 13.574 -1.178 -11.620 1.00 90.88 222 SER A N 1
ATOM 1674 C CA . SER A 1 222 ? 12.783 -1.604 -12.777 1.00 90.88 222 SER A CA 1
ATOM 1675 C C . SER A 1 222 ? 13.048 -0.687 -13.967 1.00 90.88 222 SER A C 1
ATOM 1677 O O . SER A 1 222 ? 13.078 0.530 -13.804 1.00 90.88 222 SER A O 1
ATOM 1679 N N . ALA A 1 223 ? 13.193 -1.267 -15.157 1.00 93.94 223 ALA A N 1
ATOM 1680 C CA . ALA A 1 223 ? 13.423 -0.556 -16.413 1.00 93.94 223 ALA A CA 1
ATOM 1681 C C . ALA A 1 223 ? 12.159 -0.521 -17.285 1.00 93.94 223 ALA A C 1
ATOM 1683 O O . ALA A 1 223 ? 11.465 -1.537 -17.397 1.00 93.94 223 ALA A O 1
ATOM 1684 N N . ASP A 1 224 ? 11.899 0.622 -17.919 1.00 93.25 224 ASP A N 1
ATOM 1685 C CA . ASP A 1 224 ? 10.865 0.803 -18.938 1.00 93.25 224 ASP A CA 1
ATOM 1686 C C . ASP A 1 224 ? 11.426 1.592 -20.147 1.00 93.25 224 ASP A C 1
ATOM 1688 O O . ASP A 1 224 ? 11.904 2.717 -19.967 1.00 93.25 224 ASP A O 1
ATOM 1692 N N . PRO A 1 225 ? 11.443 1.019 -21.368 1.00 94.25 225 PRO A N 1
ATOM 1693 C CA . PRO A 1 225 ? 11.001 -0.335 -21.703 1.00 94.25 225 PRO A CA 1
ATOM 1694 C C . PRO A 1 225 ? 11.922 -1.427 -21.124 1.00 94.25 225 PRO A C 1
ATOM 1696 O O . PRO A 1 225 ? 13.123 -1.231 -20.933 1.00 94.25 225 PRO A O 1
ATOM 1699 N N . LYS A 1 226 ? 11.356 -2.618 -20.871 1.00 94.56 226 LYS A N 1
ATOM 1700 C CA . LYS A 1 226 ? 12.112 -3.789 -20.373 1.00 94.56 226 LYS A CA 1
ATOM 1701 C C . LYS A 1 226 ? 13.056 -4.387 -21.415 1.00 94.56 226 LYS A C 1
ATOM 1703 O O . LYS A 1 226 ? 14.017 -5.065 -21.057 1.00 94.56 226 LYS A O 1
ATOM 1708 N N . GLU A 1 227 ? 12.780 -4.158 -22.693 1.00 95.06 227 GLU A N 1
ATOM 1709 C CA . GLU A 1 227 ? 13.569 -4.647 -23.819 1.00 95.06 227 GLU A CA 1
ATOM 1710 C C . GLU A 1 227 ? 13.644 -3.569 -24.902 1.00 95.06 227 GLU A C 1
ATOM 1712 O O . GLU A 1 227 ? 12.739 -2.749 -25.035 1.00 95.06 227 GLU A O 1
ATOM 1717 N N . VAL A 1 228 ? 14.717 -3.584 -25.686 1.00 95.81 228 VAL A N 1
ATOM 1718 C CA . VAL A 1 228 ? 14.965 -2.635 -26.780 1.00 95.81 228 VAL A CA 1
ATOM 1719 C C . VAL A 1 228 ? 15.277 -3.389 -28.066 1.00 95.81 228 VAL A C 1
ATOM 1721 O O . VAL A 1 228 ? 15.911 -4.446 -28.037 1.00 95.81 228 VAL A O 1
ATOM 1724 N N . GLU A 1 229 ? 14.867 -2.851 -29.212 1.00 97.00 229 GLU A N 1
ATOM 1725 C CA . GLU A 1 229 ? 15.222 -3.425 -30.511 1.00 97.00 229 GLU A CA 1
ATOM 1726 C C . GLU A 1 229 ? 16.565 -2.852 -30.978 1.00 97.00 229 GLU A C 1
ATOM 1728 O O . GLU A 1 229 ? 16.750 -1.637 -31.085 1.00 97.00 229 GLU A O 1
ATOM 1733 N N . VAL A 1 230 ? 17.511 -3.733 -31.303 1.00 97.06 230 VAL A N 1
ATOM 1734 C CA . VAL A 1 230 ? 18.792 -3.373 -31.909 1.00 97.06 230 VAL A CA 1
ATOM 1735 C C . VAL A 1 230 ? 18.848 -3.925 -33.329 1.00 97.06 230 VAL A C 1
ATOM 1737 O O . VAL A 1 230 ? 18.788 -5.130 -33.560 1.00 97.06 230 VAL A O 1
ATOM 1740 N N . THR A 1 231 ? 18.996 -3.029 -34.299 1.00 97.31 231 THR A N 1
ATOM 1741 C CA . THR A 1 231 ? 19.281 -3.374 -35.693 1.00 97.31 231 THR A CA 1
ATOM 1742 C C . THR A 1 231 ? 20.788 -3.522 -35.882 1.00 97.31 231 THR A C 1
ATOM 1744 O O . THR A 1 231 ? 21.549 -2.595 -35.588 1.00 97.31 231 THR A O 1
ATOM 1747 N N . LEU A 1 232 ? 21.207 -4.683 -36.379 1.00 96.81 232 LEU A N 1
ATOM 1748 C CA . LEU A 1 232 ? 22.579 -5.018 -36.743 1.00 96.81 232 LEU A CA 1
ATOM 1749 C C . LEU A 1 232 ? 22.722 -4.938 -38.262 1.00 96.81 232 LEU A C 1
ATOM 1751 O O . LEU A 1 232 ? 22.110 -5.730 -38.976 1.00 96.81 232 LEU A O 1
ATOM 1755 N N . THR A 1 233 ? 23.550 -4.019 -38.758 1.00 96.75 233 THR A N 1
ATOM 1756 C CA . THR A 1 233 ? 23.812 -3.851 -40.195 1.00 96.75 233 THR A CA 1
ATOM 1757 C C . THR A 1 233 ? 25.268 -4.223 -40.512 1.00 96.75 233 THR A C 1
ATOM 1759 O O . THR A 1 233 ? 26.184 -3.459 -40.181 1.00 96.75 233 THR A O 1
ATOM 1762 N N . PRO A 1 234 ? 25.510 -5.381 -41.157 1.00 95.62 234 PRO A N 1
ATOM 1763 C CA . PRO A 1 234 ? 26.830 -5.789 -41.637 1.00 95.62 234 PRO A CA 1
ATOM 1764 C C . PRO A 1 234 ? 27.435 -4.817 -42.652 1.00 95.62 234 PRO A C 1
ATOM 1766 O O . PRO A 1 234 ? 26.764 -4.376 -43.585 1.00 95.62 234 PRO A O 1
ATOM 1769 N N . VAL A 1 235 ? 28.731 -4.539 -42.521 1.00 94.81 235 VAL A N 1
ATOM 1770 C CA . VAL A 1 235 ? 29.518 -3.750 -43.476 1.00 94.81 235 VAL A CA 1
ATOM 1771 C C . VAL A 1 235 ? 30.578 -4.660 -44.088 1.00 94.81 235 VAL A C 1
ATOM 1773 O O . VAL A 1 235 ? 31.361 -5.271 -43.365 1.00 94.81 235 VAL A O 1
ATOM 1776 N N . LYS A 1 236 ? 30.614 -4.771 -45.420 1.00 91.44 236 LYS A N 1
ATOM 1777 C CA . LYS A 1 236 ? 31.592 -5.616 -46.128 1.00 91.44 236 LYS A CA 1
ATOM 1778 C C . LYS A 1 236 ? 32.997 -5.004 -46.099 1.00 91.44 236 LYS A C 1
ATOM 1780 O O . LYS A 1 236 ? 33.155 -3.799 -45.901 1.00 91.44 236 LYS A O 1
ATOM 1785 N N . ILE A 1 237 ? 34.014 -5.840 -46.288 1.00 87.31 237 ILE A N 1
ATOM 1786 C CA . ILE A 1 237 ? 35.391 -5.390 -46.526 1.00 87.31 237 ILE A CA 1
ATOM 1787 C C . ILE A 1 237 ? 35.451 -4.788 -47.936 1.00 87.31 237 ILE A C 1
ATOM 1789 O O . ILE A 1 237 ? 35.035 -5.436 -48.896 1.00 87.31 237 ILE A O 1
ATOM 1793 N N . SER A 1 238 ? 35.920 -3.545 -48.060 1.00 76.81 238 SER A N 1
ATOM 1794 C CA . SER A 1 238 ? 36.199 -2.945 -49.369 1.00 76.81 238 SER A CA 1
ATOM 1795 C C . SER A 1 238 ? 37.416 -3.642 -49.976 1.00 76.81 238 SER A C 1
ATOM 1797 O O . SER A 1 238 ? 38.478 -3.648 -49.353 1.00 76.81 238 SER A O 1
ATOM 1799 N N . GLY A 1 239 ? 37.224 -4.271 -51.137 1.00 57.97 239 GLY A N 1
ATOM 1800 C CA . GLY A 1 239 ? 38.299 -4.842 -51.955 1.00 57.97 239 GLY A CA 1
ATOM 1801 C C . GLY A 1 239 ? 38.965 -3.809 -52.847 1.00 57.97 239 GLY A C 1
ATOM 1802 O O . GLY A 1 239 ? 38.339 -2.749 -53.083 1.00 57.97 239 GLY A O 1
#

Foldseek 3Di:
DDDDDDDDPVQPQKDKDWDCPPPDFDKDWTAIDIPRGDPPDDDDDVPRTDIDGDADKDKDKFFEDEDEDPVLEFAQKDWPDKDWPDRMKIKIDGPVLVVQFPHWYQYDDPPHRPQAKDKDKGFIFGAGPVRDGTDIDIVVRIIIMIIGMDFDKDKAFEDEAEDEDADPQFPDKDKDKPDGIKIKTAHPVQRVVDRYWYFYDYCPPPPAWDKDKTATDRPGIDIPVRIIIMIIHTHGDDD

InterPro domains:
  IPR012505 YbbR-like [PF07949] (70-139)
  IPR012505 YbbR-like [PF07949] (156-232)
  IPR053154 Cyclic di-AMP regulator [PTHR37804] (10-232)

Sequence (239 aa):
MCITNEENSDTRNFFLSVDLTKLKTGKFDVPIRIEQLPGGVTATIEPKTMNITLEDKVKKEFEVTPKADSTQLPEGFTIDSLSVSDEKVKVTAGEESIKKIQAIEAALPNDVNLNENYSGTVTLHAVDSTGKILPSQIEPSTTHLKVVVNKLTKDVPVKVTQKGTLDKTLSSIKTKISDKTVTLSGEKSALEAINEVEASVDISGVVKETKVTVPIRATGVSADPKEVEVTLTPVKISG

pLDDT: mean 90.76, std 11.13, range [29.97, 98.5]

Secondary structure (DSSP, 8-state):
------S-GGG---EEE---TT--SEEEEEE-EEESPPTT-----SSSEEEEEE--EEEEEEEEEEE--GGGSPTT-EEEEEEES-SEEEEEEEHHHHHH--EEEEEPPTT---SS-EEEEEEEEEE-TTSPBPP-EEESSEEEEEEEEEPPEEEEEEEEEEES---TTEEEEEEEES-SEEEEEE-HHHHHH-S-EEEEEE-TT--S-EEEEEE---TTEEEESSEEEEEEEEEEPP-